Protein AF-0000000071164879 (afdb_homodimer)

Radius of gyration: 28.06 Å; Cα contacts (8 Å, |Δi|>4): 338; chains: 2; bounding box: 46×80×58 Å

Sequence (376 aa):
MTTEGFKSKEIILQAQKKFLGKVTNKNVIKLFIHERNANILDNLYRLAKIYTGNKKESEKLTKNIIKIIVKLSILYRNDQFDSNELELANNFKDKFRELTMVAVSFYEIEFSYDKNYITNYLFKCKEILKELIKRHLTDKTLLRVDKIFDFFSNPVFLDSVFINKNSELTETVHIIINDLKELLDKDLMTTEGFKSKEIILQAQKKFLGKVTNKNVIKLFIHERNANILDNLYRLAKIYTGNKKESEKLTKNIIKIIVKLSILYRNDQFDSNELELANNFKDKFRELTMVAVSFYEIEFSYDKNYITNYLFKCKEILKELIKRHLTDKTLLRVDKIFDFFSNPVFLDSVFINKNSELTETVHIIINDLKELLDKDL

pLDDT: mean 87.48, std 14.65, range [23.56, 98.44]

Solvent-accessible surface area (backbone atoms only — not comparable to full-atom values): 20460 Å² total; per-residue (Å²): 129,85,71,85,65,84,52,42,61,60,52,45,53,54,48,39,40,58,47,47,42,56,54,40,52,62,58,45,44,56,68,73,47,43,70,65,56,29,51,48,46,35,42,47,29,50,43,40,23,67,73,67,70,33,61,69,62,20,50,53,53,45,52,50,50,44,44,51,52,45,51,50,49,52,39,55,75,64,62,64,56,51,74,70,40,48,50,38,50,51,49,38,54,52,47,48,50,51,42,51,52,50,52,44,48,26,63,72,38,85,90,57,64,50,69,68,61,55,39,50,45,52,50,52,42,49,52,42,49,46,65,54,40,57,89,77,48,57,68,69,56,51,50,47,53,50,54,51,51,52,56,70,53,29,64,71,54,46,43,50,66,55,66,43,68,82,47,94,54,30,67,48,51,50,52,47,45,51,51,50,51,51,40,62,71,64,59,119,128,83,71,84,65,82,52,43,61,61,51,45,52,53,47,38,39,58,47,47,41,56,53,39,50,61,58,44,44,55,68,71,50,42,70,64,55,29,51,48,46,36,44,48,30,52,43,40,23,66,73,66,72,34,61,68,62,18,49,50,52,45,51,51,50,44,46,50,52,44,52,51,50,51,38,55,75,64,63,65,56,51,74,70,39,47,51,39,50,50,50,37,52,52,47,48,49,51,43,51,50,49,54,43,48,26,62,70,37,85,93,57,65,50,70,68,62,55,39,50,44,51,51,51,43,50,52,43,49,45,64,54,40,58,88,78,47,59,68,68,58,51,50,49,52,50,53,52,51,50,55,70,52,30,64,71,54,47,43,50,66,55,66,45,68,84,47,94,54,32,66,48,51,51,54,46,44,52,52,50,51,50,39,64,72,65,61,120

InterPro domains:
  IPR008477 Tumor necrosis factor alpha-induced protein 8-like [PF05527] (6-186)
  IPR008477 Tumor necrosis factor alpha-induced protein 8-like [PTHR12757] (2-186)
  IPR038355 Tumor necrosis factor alpha-induced protein 8-like superfamily [G3DSA:1.20.1440.160] (1-187)

Nearest PDB structures (foldseek):
  5jxd-assembly1_A  TM=8.443E-01  e=2.369E-12  Mus musculus
  4q9v-assembly1_A  TM=8.885E-01  e=5.169E-12  Homo sapiens
  8gyn-assembly1_A  TM=9.528E-01  e=1.116E-10  Danio rerio
  3f4m-assembly1_A  TM=9.558E-01  e=7.846E-10  Homo sapiens
  5z39-assembly1_A  TM=8.069E-01  e=9.386E-04  Dictyostelium discoideum

Secondary structure (DSSP, 8-state):
-------HHHHHHHHHHHHHHHHHHHHHHHHH--HHHHHHHHHHHHHHHHHH--HHHHHHHHHHHHHHHHHHHHHHHTT---HHHHHHHHHHHHHHHHHHHHHHHHHHSTT---HHHHHHHHHHHHHHHHHHHTTTS-HHHHHHHHHHHHHHT-HHHHHHHHT-TTSTTHHHHHHHHHHHHHHHHT--/-------HHHHHHHHHHHHHHHHHHHHHHHHH--HHHHHHHHHHHHHHHHHHS-HHHHHHHHHHHHHHHHHHHHHHHTT---HHHHHHHHHHHHHHHHHHHHHHHHHHSTT---HHHHHHHHHHHHHHHHHHHTTTS-HHHHHHHHHHHHHHT-HHHHHHHHT-TTSTTHHHHHHHHHHHHHHHHT--

Structure (mmCIF, N/CA/C/O backbone):
data_AF-0000000071164879-model_v1
#
loop_
_entity.id
_entity.type
_entity.pdbx_description
1 polymer 'Tumor necrosis factor alpha-induced protein 8'
#
loop_
_atom_site.group_PDB
_atom_site.id
_atom_site.type_symbol
_atom_site.label_atom_id
_atom_site.label_alt_id
_atom_site.label_comp_id
_atom_site.label_asym_id
_atom_site.label_entity_id
_atom_site.label_seq_id
_atom_site.pdbx_PDB_ins_code
_atom_site.Cartn_x
_atom_site.Cartn_y
_atom_site.Cartn_z
_atom_site.occupancy
_atom_site.B_iso_or_equiv
_atom_site.auth_seq_id
_atom_site.auth_comp_id
_atom_site.auth_asym_id
_atom_site.auth_atom_id
_atom_site.pdbx_PDB_model_num
ATOM 1 N N . MET A 1 1 ? -17.828 -13.062 -31.844 1 24.41 1 MET A N 1
ATOM 2 C CA . MET A 1 1 ? -18.219 -12.602 -30.516 1 24.41 1 MET A CA 1
ATOM 3 C C . MET A 1 1 ? -17 -12.547 -29.594 1 24.41 1 MET A C 1
ATOM 5 O O . MET A 1 1 ? -16.375 -13.57 -29.312 1 24.41 1 MET A O 1
ATOM 9 N N . THR A 1 2 ? -16.188 -11.609 -29.484 1 32.34 2 THR A N 1
ATOM 10 C CA . THR A 1 2 ? -14.781 -11.539 -29.125 1 32.34 2 THR A CA 1
ATOM 11 C C . THR A 1 2 ? -14.562 -11.984 -27.688 1 32.34 2 THR A C 1
ATOM 13 O O . THR A 1 2 ? -15.102 -11.375 -26.766 1 32.34 2 THR A O 1
ATOM 16 N N . THR A 1 3 ? -14.828 -13.18 -27.188 1 40.31 3 THR A N 1
ATOM 17 C CA . THR A 1 3 ? -14.875 -13.828 -25.891 1 40.31 3 THR A CA 1
ATOM 18 C C . THR A 1 3 ? -13.883 -13.188 -24.922 1 40.31 3 THR A C 1
ATOM 20 O O . THR A 1 3 ? -12.695 -13.07 -25.234 1 40.31 3 THR A O 1
ATOM 23 N N . GLU A 1 4 ? -14.125 -12.125 -24.219 1 51.59 4 GLU A N 1
ATOM 24 C CA . GLU A 1 4 ? -13.43 -11.266 -23.266 1 51.59 4 GLU A CA 1
ATOM 25 C C . GLU A 1 4 ? -12.43 -12.055 -22.438 1 51.59 4 GLU A C 1
ATOM 27 O O . GLU A 1 4 ? -12.82 -12.922 -21.656 1 51.59 4 GLU A O 1
ATOM 32 N N . GLY A 1 5 ? -11.336 -12.57 -23.031 1 69.19 5 GLY A N 1
ATOM 33 C CA . GLY A 1 5 ? -10.328 -13.539 -22.625 1 69.19 5 GLY A CA 1
ATOM 34 C C . GLY A 1 5 ? -9.742 -13.258 -21.266 1 69.19 5 GLY A C 1
ATOM 35 O O . GLY A 1 5 ? -9.859 -12.141 -20.75 1 69.19 5 GLY A O 1
ATOM 36 N N . PHE A 1 6 ? -9.594 -14.305 -20.406 1 84.44 6 PHE A N 1
ATOM 37 C CA . PHE A 1 6 ? -8.914 -14.273 -19.109 1 84.44 6 PHE A CA 1
ATOM 38 C C . PHE A 1 6 ? -7.645 -13.43 -19.188 1 84.44 6 PHE A C 1
ATOM 40 O O . PHE A 1 6 ? -6.738 -13.727 -19.969 1 84.44 6 PHE A O 1
ATOM 47 N N . LYS A 1 7 ? -7.703 -12.258 -18.656 1 87.56 7 LYS A N 1
ATOM 48 C CA . LYS A 1 7 ? -6.562 -11.344 -18.656 1 87.56 7 LYS A CA 1
ATOM 49 C C . LYS A 1 7 ? -5.91 -11.281 -17.281 1 87.56 7 LYS A C 1
ATOM 51 O O . LYS A 1 7 ? -6.363 -10.547 -16.406 1 87.56 7 LYS A O 1
ATOM 56 N N . SER A 1 8 ? -4.84 -11.953 -17.109 1 87.81 8 SER A N 1
ATOM 57 C CA . SER A 1 8 ? -4.164 -12.109 -15.82 1 87.81 8 SER A CA 1
ATOM 58 C C . SER A 1 8 ? -3.703 -10.758 -15.273 1 87.81 8 SER A C 1
ATOM 60 O O . SER A 1 8 ? -3.773 -10.516 -14.07 1 87.81 8 SER A O 1
ATOM 62 N N . LYS A 1 9 ? -3.285 -9.844 -16.203 1 83.5 9 LYS A N 1
ATOM 63 C CA . LYS A 1 9 ? -2.77 -8.547 -15.781 1 83.5 9 LYS A CA 1
ATOM 64 C C . LYS A 1 9 ? -3.828 -7.754 -15.016 1 83.5 9 LYS A C 1
ATOM 66 O O . LYS A 1 9 ? -3.529 -7.137 -13.992 1 83.5 9 LYS A O 1
ATOM 71 N N . GLU A 1 10 ? -4.965 -7.824 -15.57 1 83.19 10 GLU A N 1
ATOM 72 C CA . GLU A 1 10 ? -6.062 -7.102 -14.938 1 83.19 10 GLU A CA 1
ATOM 73 C C . GLU A 1 10 ? -6.406 -7.703 -13.57 1 83.19 10 GLU A C 1
ATOM 75 O O . GLU A 1 10 ? -6.68 -6.973 -12.617 1 83.19 10 GLU A O 1
ATOM 80 N N . ILE A 1 11 ? -6.441 -8.938 -13.492 1 86.44 11 ILE A N 1
ATOM 81 C CA . ILE A 1 11 ? -6.777 -9.641 -12.258 1 86.44 11 ILE A CA 1
ATOM 82 C C . ILE A 1 11 ? -5.695 -9.391 -11.211 1 86.44 11 ILE A C 1
ATOM 84 O O . ILE A 1 11 ? -5.992 -9.227 -10.023 1 86.44 11 ILE A O 1
ATOM 88 N N . ILE A 1 12 ? -4.496 -9.367 -11.648 1 85 12 ILE A N 1
ATOM 89 C CA . ILE A 1 12 ? -3.371 -9.094 -10.758 1 85 12 ILE A CA 1
ATOM 90 C C . ILE A 1 12 ? -3.535 -7.719 -10.125 1 85 12 ILE A C 1
ATOM 92 O O . ILE A 1 12 ? -3.396 -7.562 -8.906 1 85 12 ILE A O 1
ATOM 96 N N . LEU A 1 13 ? -3.904 -6.758 -10.922 1 79.38 13 LEU A N 1
ATOM 97 C CA . LEU A 1 13 ? -4.059 -5.383 -10.461 1 79.38 13 LEU A CA 1
ATOM 98 C C . LEU A 1 13 ? -5.188 -5.273 -9.438 1 79.38 13 LEU A C 1
ATOM 100 O O . LEU A 1 13 ? -5.055 -4.57 -8.43 1 79.38 13 LEU A O 1
ATOM 104 N N . GLN A 1 14 ? -6.238 -5.949 -9.688 1 82.56 14 GLN A N 1
ATOM 105 C CA . GLN A 1 14 ? -7.379 -5.941 -8.781 1 82.56 14 GLN A CA 1
ATOM 106 C C . GLN A 1 14 ? -7.027 -6.605 -7.453 1 82.56 14 GLN A C 1
ATOM 108 O O . GLN A 1 14 ? -7.363 -6.082 -6.387 1 82.56 14 GLN A O 1
ATOM 113 N N . ALA A 1 15 ? -6.402 -7.734 -7.555 1 83.56 15 ALA A N 1
ATOM 114 C CA . ALA A 1 15 ? -5.992 -8.461 -6.355 1 83.56 15 ALA A CA 1
ATOM 115 C C . ALA A 1 15 ? -4.996 -7.637 -5.539 1 83.56 15 ALA A C 1
ATOM 117 O O . ALA A 1 15 ? -5.062 -7.613 -4.305 1 83.56 15 ALA A O 1
ATOM 118 N N . GLN A 1 16 ? -4.133 -7.012 -6.168 1 79.75 16 GLN A N 1
ATOM 119 C CA . GLN A 1 16 ? -3.129 -6.18 -5.512 1 79.75 16 GLN A CA 1
ATOM 120 C C . GLN A 1 16 ? -3.777 -5.023 -4.754 1 79.75 16 GLN A C 1
ATOM 122 O O . GLN A 1 16 ? -3.436 -4.762 -3.598 1 79.75 16 GLN A O 1
ATOM 127 N N . LYS A 1 17 ? -4.605 -4.363 -5.422 1 73.69 17 LYS A N 1
ATOM 128 C CA . LYS A 1 17 ? -5.297 -3.236 -4.801 1 73.69 17 LYS A CA 1
ATOM 129 C C . LYS A 1 17 ? -6.039 -3.672 -3.541 1 73.69 17 LYS A C 1
ATOM 131 O O . LYS A 1 17 ? -5.945 -3.018 -2.502 1 73.69 17 LYS A O 1
ATOM 136 N N . LYS A 1 18 ? -6.719 -4.754 -3.605 1 76.44 18 LYS A N 1
ATOM 137 C CA . LYS A 1 18 ? -7.504 -5.27 -2.486 1 76.44 18 LYS A CA 1
ATOM 138 C C . LYS A 1 18 ? -6.602 -5.68 -1.326 1 76.44 18 LYS A C 1
ATOM 140 O O . LYS A 1 18 ? -6.891 -5.367 -0.169 1 76.44 18 LYS A O 1
ATOM 145 N N . PHE A 1 19 ? -5.531 -6.301 -1.661 1 77.56 19 PHE A N 1
ATOM 146 C CA . PHE A 1 19 ? -4.691 -6.863 -0.611 1 77.56 19 PHE A CA 1
ATOM 147 C C . PHE A 1 19 ? -3.836 -5.781 0.035 1 77.56 19 PHE A C 1
ATOM 149 O O . PHE A 1 19 ? -3.553 -5.836 1.233 1 77.56 19 PHE A O 1
ATOM 156 N N . LEU A 1 20 ? -3.365 -4.895 -0.758 1 70.19 20 LEU A N 1
ATOM 157 C CA . LEU A 1 20 ? -2.584 -3.789 -0.212 1 70.19 20 LEU A CA 1
ATOM 158 C C . LEU A 1 20 ? -3.389 -3.018 0.829 1 70.19 20 LEU A C 1
ATOM 160 O O . LEU A 1 20 ? -2.842 -2.588 1.848 1 70.19 20 LEU A O 1
ATOM 164 N N . GLY A 1 21 ? -4.566 -2.805 0.522 1 65.56 21 GLY A N 1
ATOM 165 C CA . GLY A 1 21 ? -5.43 -2.113 1.467 1 65.56 21 GLY A CA 1
ATOM 166 C C . GLY A 1 21 ? -5.539 -2.822 2.803 1 65.56 21 GLY A C 1
ATOM 167 O O . GLY A 1 21 ? -5.605 -2.176 3.852 1 65.56 21 GLY A O 1
ATOM 168 N N . LYS A 1 22 ? -5.488 -4.082 2.785 1 69.12 22 LYS A N 1
ATOM 169 C CA . LYS A 1 22 ? -5.621 -4.887 3.996 1 69.12 22 LYS A CA 1
ATOM 170 C C . LYS A 1 22 ? -4.32 -4.902 4.793 1 69.12 22 LYS A C 1
ATOM 172 O O . LYS A 1 22 ? -4.336 -4.766 6.02 1 69.12 22 LYS A O 1
ATOM 177 N N . VAL A 1 23 ? -3.24 -5.219 4.102 1 61.88 23 VAL A N 1
ATOM 178 C CA . VAL A 1 23 ? -1.939 -5.332 4.754 1 61.88 23 VAL A CA 1
ATOM 179 C C . VAL A 1 23 ? -1.485 -3.959 5.242 1 61.88 23 VAL A C 1
ATOM 181 O O . VAL A 1 23 ? -0.94 -3.832 6.344 1 61.88 23 VAL A O 1
ATOM 184 N N . THR A 1 24 ? -1.491 -2.947 4.387 1 55.22 24 THR A N 1
ATOM 185 C CA . THR A 1 24 ? -1.12 -1.596 4.789 1 55.22 24 THR A CA 1
ATOM 186 C C . THR A 1 24 ? -1.887 -1.176 6.039 1 55.22 24 THR A C 1
ATOM 188 O O . THR A 1 24 ? -1.343 -0.489 6.906 1 55.22 24 THR A O 1
ATOM 191 N N . ASN A 1 25 ? -3.121 -1.56 6.074 1 55.59 25 ASN A N 1
ATOM 192 C CA . ASN A 1 25 ? -3.877 -1.21 7.273 1 55.59 25 ASN A CA 1
ATOM 193 C C . ASN A 1 25 ? -3.164 -1.671 8.539 1 55.59 25 ASN A C 1
ATOM 195 O O . ASN A 1 25 ? -3.102 -0.934 9.523 1 55.59 25 ASN A O 1
ATOM 199 N N . LYS A 1 26 ? -2.672 -2.699 8.422 1 53.44 26 LYS A N 1
ATOM 200 C CA . LYS A 1 26 ? -2.104 -3.248 9.656 1 53.44 26 LYS A CA 1
ATOM 201 C C . LYS A 1 26 ? -0.778 -2.572 9.992 1 53.44 26 LYS A C 1
ATOM 203 O O . LYS A 1 26 ? -0.578 -2.123 11.125 1 53.44 26 LYS A O 1
ATOM 208 N N . ASN A 1 27 ? 0.138 -2.623 9.047 1 50.75 27 ASN A N 1
ATOM 209 C CA . ASN A 1 27 ? 1.488 -2.154 9.344 1 50.75 27 ASN A CA 1
ATOM 210 C C . ASN A 1 27 ? 1.612 -0.646 9.156 1 50.75 27 ASN A C 1
ATOM 212 O O . ASN A 1 27 ? 2.322 0.022 9.914 1 50.75 27 ASN A O 1
ATOM 216 N N . VAL A 1 28 ? 0.986 -0.245 8.07 1 50.47 28 VAL A N 1
ATOM 217 C CA . VAL A 1 28 ? 1.172 1.164 7.742 1 50.47 28 VAL A CA 1
ATOM 218 C C . VAL A 1 28 ? 0.44 2.035 8.758 1 50.47 28 VAL A C 1
ATOM 220 O O . VAL A 1 28 ? 0.922 3.109 9.125 1 50.47 28 VAL A O 1
ATOM 223 N N . ILE A 1 29 ? -0.794 1.557 9.133 1 49.75 29 ILE A N 1
ATOM 224 C CA . ILE A 1 29 ? -1.447 2.348 10.172 1 49.75 29 ILE A CA 1
ATOM 225 C C . ILE A 1 29 ? -0.452 2.658 11.289 1 49.75 29 ILE A C 1
ATOM 227 O O . ILE A 1 29 ? -0.433 3.77 11.82 1 49.75 29 ILE A O 1
ATOM 231 N N . LYS A 1 30 ? 0.293 1.646 11.508 1 49.47 30 LYS A N 1
ATOM 232 C CA . LYS A 1 30 ? 1.193 1.848 12.641 1 49.47 30 LYS A CA 1
ATOM 233 C C . LYS A 1 30 ? 2.201 2.955 12.352 1 49.47 30 LYS A C 1
ATOM 235 O O . LYS A 1 30 ? 2.598 3.695 13.25 1 49.47 30 LYS A O 1
ATOM 240 N N . LEU A 1 31 ? 2.648 2.883 11.203 1 49.06 31 LEU A N 1
ATOM 241 C CA . LEU A 1 31 ? 3.762 3.777 10.906 1 49.06 31 LEU A CA 1
ATOM 242 C C . LEU A 1 31 ? 3.297 5.23 10.867 1 49.06 31 LEU A C 1
ATOM 244 O O . LEU A 1 31 ? 4.035 6.133 11.273 1 49.06 31 LEU A O 1
ATOM 248 N N . PHE A 1 32 ? 2.199 5.449 10.219 1 50 32 PHE A N 1
ATOM 249 C CA . PHE A 1 32 ? 1.908 6.848 9.945 1 50 32 PHE A CA 1
ATOM 250 C C . PHE A 1 32 ? 1.258 7.516 11.148 1 50 32 PHE A C 1
ATOM 252 O O . PHE A 1 32 ? 1.48 8.703 11.406 1 50 32 PHE A O 1
ATOM 259 N N . ILE A 1 33 ? 0.379 6.797 11.812 1 54.25 33 ILE A N 1
ATOM 260 C CA . ILE A 1 33 ? -0.423 7.57 12.75 1 54.25 33 ILE A CA 1
ATOM 261 C C . ILE A 1 33 ? -0.17 7.078 14.172 1 54.25 33 ILE A C 1
ATOM 263 O O . ILE A 1 33 ? -0.725 6.059 14.594 1 54.25 33 ILE A O 1
ATOM 267 N N . HIS A 1 34 ? 0.932 7.465 14.539 1 57.94 34 HIS A N 1
ATOM 268 C CA . HIS A 1 34 ? 0.932 7.359 16 1 57.94 34 HIS A CA 1
ATOM 269 C C . HIS A 1 34 ? -0.271 8.078 16.594 1 57.94 34 HIS A C 1
ATOM 271 O O . HIS A 1 34 ? -0.736 9.086 16.062 1 57.94 34 HIS A O 1
ATOM 277 N N . GLU A 1 35 ? -0.956 7.406 17.391 1 61.56 35 GLU A N 1
ATOM 278 C CA . GLU A 1 35 ? -2.082 7.961 18.141 1 61.56 35 GLU A CA 1
ATOM 279 C C . GLU A 1 35 ? -1.849 9.43 18.469 1 61.56 35 GLU A C 1
ATOM 281 O O . GLU A 1 35 ? -2.787 10.234 18.469 1 61.56 35 GLU A O 1
ATOM 286 N N . ARG A 1 36 ? -0.681 9.703 18.641 1 67.19 36 ARG A N 1
ATOM 287 C CA . ARG A 1 36 ? -0.332 11.07 19.016 1 67.19 36 ARG A CA 1
ATOM 288 C C . ARG A 1 36 ? -0.603 12.039 17.859 1 67.19 36 ARG A C 1
ATOM 290 O O . ARG A 1 36 ? -1.144 13.125 18.078 1 67.19 36 ARG A O 1
ATOM 297 N N . ASN A 1 37 ? -0.323 11.57 16.703 1 77.62 37 ASN A N 1
ATOM 298 C CA . ASN A 1 37 ? -0.532 12.453 15.555 1 77.62 37 ASN A CA 1
ATOM 299 C C . ASN A 1 37 ? -2.018 12.648 15.266 1 77.62 37 ASN A C 1
ATOM 301 O O . ASN A 1 37 ? -2.438 13.734 14.875 1 77.62 37 ASN A O 1
ATOM 305 N N . ALA A 1 38 ? -2.717 11.68 15.648 1 82.81 38 ALA A N 1
ATOM 306 C CA . ALA A 1 38 ? -4.16 11.789 15.453 1 82.81 38 ALA A CA 1
ATOM 307 C C . ALA A 1 38 ? -4.773 12.797 16.422 1 82.81 38 ALA A C 1
ATOM 309 O O . ALA A 1 38 ? -5.672 13.555 16.047 1 82.81 38 ALA A O 1
ATOM 310 N N . ASN A 1 39 ? -4.293 12.812 17.625 1 85.38 39 ASN A N 1
ATOM 311 C CA . ASN A 1 39 ? -4.793 13.742 18.625 1 85.38 39 ASN A CA 1
ATOM 312 C C . ASN A 1 39 ? -4.52 15.195 18.234 1 85.38 39 ASN A C 1
ATOM 314 O O . ASN A 1 39 ? -5.359 16.062 18.438 1 85.38 39 ASN A O 1
ATOM 318 N N . ILE A 1 40 ? -3.357 15.344 17.734 1 90.44 40 ILE A N 1
ATOM 319 C CA . ILE A 1 40 ? -2.99 16.688 17.297 1 90.44 40 ILE A CA 1
ATOM 320 C C . ILE A 1 40 ? -3.934 17.156 16.188 1 90.44 40 ILE A C 1
ATOM 322 O O . ILE A 1 40 ? -4.422 18.281 16.219 1 90.44 40 ILE A O 1
ATOM 326 N N . LEU A 1 41 ? -4.215 16.266 15.336 1 92.88 41 LEU A N 1
ATOM 327 C CA . LEU A 1 41 ? -5.082 16.609 14.211 1 92.88 41 LEU A CA 1
ATOM 328 C C . LEU A 1 41 ? -6.516 16.828 14.672 1 92.88 41 LEU A C 1
ATOM 330 O O . LEU A 1 41 ? -7.203 17.719 14.164 1 92.88 41 LEU A O 1
ATOM 334 N N . ASP A 1 42 ? -6.977 16.094 15.594 1 93.31 42 ASP A N 1
ATOM 335 C CA . ASP A 1 42 ? -8.305 16.297 16.172 1 93.31 42 ASP A CA 1
ATOM 336 C C . ASP A 1 42 ? -8.406 17.672 16.812 1 93.31 42 ASP A C 1
ATOM 338 O O . ASP A 1 42 ? -9.422 18.359 16.672 1 93.31 42 ASP A O 1
ATOM 342 N N . ASN A 1 43 ? -7.391 18 17.5 1 93.88 43 ASN A N 1
ATOM 343 C CA . ASN A 1 43 ? -7.406 19.297 18.172 1 93.88 43 ASN A CA 1
ATOM 344 C C . ASN A 1 43 ? -7.215 20.438 17.188 1 93.88 43 ASN A C 1
ATOM 346 O O . ASN A 1 43 ? -7.727 21.547 17.406 1 93.88 43 ASN A O 1
ATOM 350 N N . LEU A 1 44 ? -6.516 20.188 16.156 1 95.62 44 LEU A N 1
ATOM 351 C CA . LEU A 1 44 ? -6.422 21.188 15.109 1 95.62 44 LEU A CA 1
ATOM 352 C C . LEU A 1 44 ? -7.789 21.453 14.484 1 95.62 44 LEU A C 1
ATOM 354 O O . LEU A 1 44 ? -8.125 22.594 14.172 1 95.62 44 LEU A O 1
ATOM 358 N N . TYR A 1 45 ? -8.523 20.406 14.266 1 97 45 TYR A N 1
ATOM 359 C CA . TYR A 1 45 ? -9.898 20.547 13.797 1 97 45 TYR A CA 1
ATOM 360 C C . TYR A 1 45 ? -10.727 21.375 14.766 1 97 45 TYR A C 1
ATOM 362 O O . TYR A 1 45 ? -11.438 22.297 14.352 1 97 45 TYR A O 1
ATOM 370 N N . ARG A 1 46 ? -10.648 21.031 15.992 1 96.69 46 ARG A N 1
ATOM 371 C CA . ARG A 1 46 ? -11.398 21.766 17.016 1 96.69 46 ARG A CA 1
ATOM 372 C C . ARG A 1 46 ? -11.023 23.25 17.016 1 96.69 46 ARG A C 1
ATOM 374 O O . ARG A 1 46 ? -11.891 24.109 17.078 1 96.69 46 ARG A O 1
ATOM 381 N N . LEU A 1 47 ? -9.75 23.484 16.953 1 97.12 47 LEU A N 1
ATOM 382 C CA . LEU A 1 47 ? -9.258 24.859 16.938 1 97.12 47 LEU A CA 1
ATOM 383 C C . LEU A 1 47 ? -9.82 25.625 15.742 1 97.12 47 LEU A C 1
ATOM 385 O O . LEU A 1 47 ? -10.312 26.75 15.898 1 97.12 47 LEU A O 1
ATOM 389 N N . ALA A 1 48 ? -9.688 25.016 14.555 1 97.5 48 ALA A N 1
ATOM 390 C CA . ALA A 1 48 ? -10.195 25.656 13.344 1 97.5 48 ALA A CA 1
ATOM 391 C C . ALA A 1 48 ? -11.695 25.891 13.438 1 97.5 48 ALA A C 1
ATOM 393 O O . ALA A 1 48 ? -12.195 26.938 13.023 1 97.5 48 ALA A O 1
ATOM 394 N N . LYS A 1 49 ? -12.414 24.906 14 1 97.06 49 LYS A N 1
ATOM 395 C CA . LYS A 1 49 ? -13.859 25 14.133 1 97.06 49 LYS A CA 1
ATOM 396 C C . LYS A 1 49 ? -14.258 26.172 15.039 1 97.06 49 LYS A C 1
ATOM 398 O O . LYS A 1 49 ? -15.164 26.938 14.719 1 97.06 49 LYS A O 1
ATOM 403 N N . ILE A 1 50 ? -13.625 26.266 16.156 1 96.56 50 ILE A N 1
ATOM 404 C CA . ILE A 1 50 ? -13.922 27.344 17.094 1 96.56 50 ILE A CA 1
ATOM 405 C C . ILE A 1 50 ? -13.594 28.688 16.453 1 96.56 50 ILE A C 1
ATOM 407 O O . ILE A 1 50 ? -14.398 29.625 16.516 1 96.56 50 ILE A O 1
ATOM 411 N N . TYR A 1 51 ? -12.461 28.766 15.797 1 96.44 51 TYR A N 1
ATOM 412 C CA . TYR A 1 51 ? -11.992 30.031 15.219 1 96.44 51 TYR A CA 1
ATOM 413 C C . TYR A 1 51 ? -12.906 30.484 14.086 1 96.44 51 TYR A C 1
ATOM 415 O O . TYR A 1 51 ? -13.289 31.656 14.023 1 96.44 51 TYR A O 1
ATOM 423 N N . THR A 1 52 ? -13.203 29.562 13.188 1 96.56 52 THR A N 1
ATOM 424 C CA . THR A 1 52 ? -13.945 29.938 11.992 1 96.56 52 THR A CA 1
ATOM 425 C C . THR A 1 52 ? -15.445 29.969 12.281 1 96.56 52 THR A C 1
ATOM 427 O O . THR A 1 52 ? -16.203 30.609 11.555 1 96.56 52 THR A O 1
ATOM 430 N N . GLY A 1 53 ? -15.859 29.266 13.25 1 95.81 53 GLY A N 1
ATOM 431 C CA . GLY A 1 53 ? -17.281 29.062 13.484 1 95.81 53 GLY A CA 1
ATOM 432 C C . GLY A 1 53 ? -17.953 28.266 12.391 1 95.81 53 GLY A C 1
ATOM 433 O O . GLY A 1 53 ? -19.172 28.312 12.242 1 95.81 53 GLY A O 1
ATOM 434 N N . ASN A 1 54 ? -17.156 27.609 11.562 1 96.44 54 ASN A N 1
ATOM 435 C CA . ASN A 1 54 ? -17.656 26.859 10.406 1 96.44 54 ASN A CA 1
ATOM 436 C C . ASN A 1 54 ? -17.156 25.422 10.406 1 96.44 54 ASN A C 1
ATOM 438 O O . ASN A 1 54 ? -16.016 25.156 10.047 1 96.44 54 ASN A O 1
ATOM 442 N N . LYS A 1 55 ? -18.031 24.594 10.789 1 95.62 55 LYS A N 1
ATOM 443 C CA . LYS A 1 55 ? -17.719 23.172 10.914 1 95.62 55 LYS A CA 1
ATOM 444 C C . LYS A 1 55 ? -17.234 22.594 9.578 1 95.62 55 LYS A C 1
ATOM 446 O O . LYS A 1 55 ? -16.203 21.922 9.523 1 95.62 55 LYS A O 1
ATOM 451 N N . LYS A 1 56 ? -17.953 22.859 8.477 1 96.19 56 LYS A N 1
ATOM 452 C CA . LYS A 1 56 ? -17.656 22.297 7.16 1 96.19 56 LYS A CA 1
ATOM 453 C C . LYS A 1 56 ? -16.281 22.734 6.676 1 96.19 56 LYS A C 1
ATOM 455 O O . LYS A 1 56 ? -15.5 21.922 6.184 1 96.19 56 LYS A O 1
ATOM 460 N N . GLU A 1 57 ? -16 23.969 6.809 1 96 57 GLU A N 1
ATOM 461 C CA . GLU A 1 57 ? -14.711 24.5 6.387 1 96 57 GLU A CA 1
ATOM 462 C C . GLU A 1 57 ? -13.57 23.922 7.211 1 96 57 GLU A C 1
ATOM 464 O O . GLU A 1 57 ? -12.492 23.641 6.68 1 96 57 GLU A O 1
ATOM 469 N N . SER A 1 58 ? -13.812 23.781 8.469 1 97.31 58 SER A N 1
ATOM 470 C CA . SER A 1 58 ? -12.789 23.25 9.367 1 97.31 58 SER A CA 1
ATOM 471 C C . SER A 1 58 ? -12.523 21.781 9.086 1 97.31 58 SER A C 1
ATOM 473 O O . SER A 1 58 ? -11.375 21.328 9.164 1 97.31 58 SER A O 1
ATOM 475 N N . GLU A 1 59 ? -13.57 21.047 8.805 1 96.25 59 GLU A N 1
ATOM 476 C CA . GLU A 1 59 ? -13.414 19.656 8.422 1 96.25 59 GLU A CA 1
ATOM 477 C C . GLU A 1 59 ? -12.594 19.516 7.141 1 96.25 59 GLU A C 1
ATOM 479 O O . GLU A 1 59 ? -11.703 18.672 7.051 1 96.25 59 GLU A O 1
ATOM 484 N N . LYS A 1 60 ? -12.914 20.297 6.18 1 96.81 60 LYS A N 1
ATOM 485 C CA . LYS A 1 60 ? -12.195 20.266 4.906 1 96.81 60 LYS A CA 1
ATOM 486 C C . LYS A 1 60 ? -10.719 20.594 5.109 1 96.81 60 LYS A C 1
ATOM 488 O O . LYS A 1 60 ? -9.852 19.922 4.535 1 96.81 60 LYS A O 1
ATOM 493 N N . LEU A 1 61 ? -10.422 21.578 5.859 1 97.5 61 LEU A N 1
ATOM 494 C CA . LEU A 1 61 ? -9.047 21.969 6.156 1 97.5 61 LEU A CA 1
ATOM 495 C C . LEU A 1 61 ? -8.273 20.797 6.754 1 97.5 61 LEU A C 1
ATOM 497 O O . LEU A 1 61 ? -7.172 20.484 6.289 1 97.5 61 LEU A O 1
ATOM 501 N N . THR A 1 62 ? -8.812 20.203 7.773 1 96.5 62 THR A N 1
ATOM 502 C CA . THR A 1 62 ? -8.117 19.141 8.5 1 96.5 62 THR A CA 1
ATOM 503 C C . THR A 1 62 ? -7.98 17.891 7.625 1 96.5 62 THR A C 1
ATOM 505 O O . THR A 1 62 ? -6.949 17.219 7.66 1 96.5 62 THR A O 1
ATOM 508 N N . LYS A 1 63 ? -9.062 17.625 6.871 1 94.81 63 LYS A N 1
ATOM 509 C CA . LYS A 1 63 ? -8.984 16.5 5.934 1 94.81 63 LYS A CA 1
ATOM 510 C C . LYS A 1 63 ? -7.867 16.719 4.914 1 94.81 63 LYS A C 1
ATOM 512 O O . LYS A 1 63 ? -7.148 15.773 4.57 1 94.81 63 LYS A O 1
ATOM 517 N N . ASN A 1 64 ? -7.77 17.922 4.418 1 95.81 64 ASN A N 1
ATOM 518 C CA . ASN A 1 64 ? -6.707 18.234 3.471 1 95.81 64 ASN A CA 1
ATOM 519 C C . ASN A 1 64 ? -5.328 18.031 4.086 1 95.81 64 ASN A C 1
ATOM 521 O O . ASN A 1 64 ? -4.41 17.547 3.418 1 95.81 64 ASN A O 1
ATOM 525 N N . ILE A 1 65 ? -5.184 18.359 5.316 1 95.56 65 ILE A N 1
ATOM 526 C CA . ILE A 1 65 ? -3.922 18.156 6.023 1 95.56 65 ILE A CA 1
ATOM 527 C C . ILE A 1 65 ? -3.605 16.672 6.105 1 95.56 65 ILE A C 1
ATOM 529 O O . ILE A 1 65 ? -2.488 16.25 5.793 1 95.56 65 ILE A O 1
ATOM 533 N N . ILE A 1 66 ? -4.539 15.938 6.469 1 91.75 66 ILE A N 1
ATOM 534 C CA . ILE A 1 66 ? -4.371 14.492 6.613 1 91.75 66 ILE A CA 1
ATOM 535 C C . ILE A 1 66 ? -3.973 13.883 5.273 1 91.75 66 ILE A C 1
ATOM 537 O O . ILE A 1 66 ? -3.062 13.047 5.207 1 91.75 66 ILE A O 1
ATOM 541 N N . LYS A 1 67 ? -4.625 14.266 4.258 1 91.19 67 LYS A N 1
ATOM 542 C CA . LYS A 1 67 ? -4.328 13.742 2.926 1 91.19 67 LYS A CA 1
ATOM 543 C C . LYS A 1 67 ? -2.873 14 2.545 1 91.19 67 LYS A C 1
ATOM 545 O O . LYS A 1 67 ? -2.197 13.125 2.01 1 91.19 67 LYS A O 1
ATOM 550 N N . ILE A 1 68 ? -2.436 15.172 2.783 1 92.44 68 ILE A N 1
ATOM 551 C CA . ILE A 1 68 ? -1.058 15.523 2.457 1 92.44 68 ILE A CA 1
ATOM 552 C C . ILE A 1 68 ? -0.099 14.648 3.258 1 92.44 68 ILE A C 1
ATOM 554 O O . ILE A 1 68 ? 0.874 14.117 2.713 1 92.44 68 ILE A O 1
ATOM 558 N N . ILE A 1 69 ? -0.401 14.5 4.551 1 90.62 69 ILE A N 1
ATOM 559 C CA . ILE A 1 69 ? 0.456 13.719 5.43 1 90.62 69 ILE A CA 1
ATOM 560 C C . ILE A 1 69 ? 0.513 12.273 4.941 1 90.62 69 ILE A C 1
ATOM 562 O O . ILE A 1 69 ? 1.591 11.68 4.855 1 90.62 69 ILE A O 1
ATOM 566 N N . VAL A 1 70 ? -0.603 11.773 4.66 1 86.69 70 VAL A N 1
ATOM 567 C CA . VAL A 1 70 ? -0.695 10.383 4.219 1 86.69 70 VAL A CA 1
ATOM 568 C C . VAL A 1 70 ? 0.054 10.211 2.9 1 86.69 70 VAL A C 1
ATOM 570 O O . VAL A 1 70 ? 0.811 9.25 2.732 1 86.69 70 VAL A O 1
ATOM 573 N N . LYS A 1 71 ? -0.134 11.062 1.958 1 86.62 71 LYS A N 1
ATOM 574 C CA . LYS A 1 71 ? 0.525 10.992 0.657 1 86.62 71 LYS A CA 1
ATOM 575 C C . LYS A 1 71 ? 2.041 11.062 0.804 1 86.62 71 LYS A C 1
ATOM 577 O O . LYS A 1 71 ? 2.77 10.289 0.179 1 86.62 71 LYS A O 1
ATOM 582 N N . LEU A 1 72 ? 2.449 11.977 1.597 1 88.56 72 LEU A N 1
ATOM 583 C CA . LEU A 1 72 ? 3.879 12.125 1.838 1 88.56 72 LEU A CA 1
ATOM 584 C C . LEU A 1 72 ? 4.469 10.844 2.422 1 88.56 72 LEU A C 1
ATOM 586 O O . LEU A 1 72 ? 5.555 10.414 2.02 1 88.56 72 LEU A O 1
ATOM 590 N N . SER A 1 73 ? 3.83 10.328 3.371 1 84.88 73 SER A N 1
ATOM 591 C CA . SER A 1 73 ? 4.301 9.125 4.043 1 84.88 73 SER A CA 1
ATOM 592 C C . SER A 1 73 ? 4.41 7.953 3.072 1 84.88 73 SER A C 1
ATOM 594 O O . SER A 1 73 ? 5.383 7.195 3.105 1 84.88 73 SER A O 1
ATOM 596 N N . ILE A 1 74 ? 3.398 7.809 2.338 1 80 74 ILE A N 1
ATOM 597 C CA . ILE A 1 74 ? 3.375 6.707 1.382 1 80 74 ILE A CA 1
ATOM 598 C C . ILE A 1 74 ? 4.496 6.883 0.362 1 80 74 ILE A C 1
ATOM 600 O O . ILE A 1 74 ? 5.188 5.922 0.018 1 80 74 ILE A O 1
ATOM 604 N N . LEU A 1 75 ? 4.684 8.086 -0.15 1 82.75 75 LEU A N 1
ATOM 605 C CA . LEU A 1 75 ? 5.762 8.352 -1.095 1 82.75 75 LEU A CA 1
ATOM 606 C C . LEU A 1 75 ? 7.117 8.023 -0.48 1 82.75 75 LEU A C 1
ATOM 608 O O . LEU A 1 75 ? 7.977 7.43 -1.138 1 82.75 75 LEU A O 1
ATOM 612 N N . TYR A 1 76 ? 7.25 8.383 0.703 1 82.5 76 TYR A N 1
ATOM 613 C CA . TYR A 1 76 ? 8.508 8.164 1.414 1 82.5 76 TYR A CA 1
ATOM 614 C C . TYR A 1 76 ? 8.758 6.672 1.617 1 82.5 76 TYR A C 1
ATOM 616 O O . TYR A 1 76 ? 9.859 6.184 1.353 1 82.5 76 TYR A O 1
ATOM 624 N N . ARG A 1 77 ? 7.836 6.004 1.988 1 74 77 ARG A N 1
ATOM 625 C CA . ARG A 1 77 ? 7.969 4.586 2.309 1 74 77 ARG A CA 1
ATOM 626 C C . ARG A 1 77 ? 8.195 3.76 1.049 1 74 77 ARG A C 1
ATOM 628 O O . ARG A 1 77 ? 8.828 2.701 1.099 1 74 77 ARG A O 1
ATOM 635 N N . ASN A 1 78 ? 7.652 4.277 0.001 1 72.5 78 ASN A N 1
ATOM 636 C CA . ASN A 1 78 ? 7.773 3.547 -1.256 1 72.5 78 ASN A CA 1
ATOM 637 C C . ASN A 1 78 ? 8.984 4.008 -2.057 1 72.5 78 ASN A C 1
ATOM 639 O O . ASN A 1 78 ? 9.07 3.758 -3.26 1 72.5 78 ASN A O 1
ATOM 643 N N . ASP A 1 79 ? 9.844 4.805 -1.434 1 77.56 79 ASP A N 1
ATOM 644 C CA . ASP A 1 79 ? 11.117 5.23 -2.004 1 77.56 79 ASP A CA 1
ATOM 645 C C . ASP A 1 79 ? 10.906 5.984 -3.314 1 77.56 79 ASP A C 1
ATOM 647 O O . ASP A 1 79 ? 11.625 5.754 -4.293 1 77.56 79 ASP A O 1
ATOM 651 N N . GLN A 1 80 ? 9.906 6.672 -3.271 1 79.38 80 GLN A N 1
ATOM 652 C CA . GLN A 1 80 ? 9.586 7.41 -4.488 1 79.38 80 GLN A CA 1
ATOM 653 C C . GLN A 1 80 ? 10.422 8.68 -4.602 1 79.38 80 GLN A C 1
ATOM 655 O O . GLN A 1 80 ? 10.5 9.281 -5.672 1 79.38 80 GLN A O 1
ATOM 660 N N . PHE A 1 81 ? 11.008 9.102 -3.539 1 87.5 81 PHE A N 1
ATOM 661 C CA . PHE A 1 81 ? 11.805 10.32 -3.533 1 87.5 81 PHE A CA 1
ATOM 662 C C . PHE A 1 81 ? 13.227 10.031 -4.008 1 87.5 81 PHE A C 1
ATOM 664 O O . PHE A 1 81 ? 13.852 9.062 -3.576 1 87.5 81 PHE A O 1
ATOM 671 N N . ASP A 1 82 ? 13.641 10.844 -4.895 1 92.38 82 ASP A N 1
ATOM 672 C CA . ASP A 1 82 ? 15.047 10.734 -5.281 1 92.38 82 ASP A CA 1
ATOM 673 C C . ASP A 1 82 ? 15.953 11.398 -4.246 1 92.38 82 ASP A C 1
ATOM 675 O O . ASP A 1 82 ? 15.477 11.883 -3.215 1 92.38 82 ASP A O 1
ATOM 679 N N . SER A 1 83 ? 17.281 11.414 -4.516 1 93.56 83 SER A N 1
ATOM 680 C CA . SER A 1 83 ? 18.234 11.898 -3.535 1 93.56 83 SER A CA 1
ATOM 681 C C . SER A 1 83 ? 18.016 13.375 -3.221 1 93.56 83 SER A C 1
ATOM 683 O O . SER A 1 83 ? 18.078 13.781 -2.059 1 93.56 83 SER A O 1
ATOM 685 N N . ASN A 1 84 ? 17.75 14.195 -4.23 1 95.56 84 ASN A N 1
ATOM 686 C CA . ASN A 1 84 ? 17.469 15.609 -4.016 1 95.56 84 ASN A CA 1
ATOM 687 C C . ASN A 1 84 ? 16.203 15.812 -3.207 1 95.56 84 ASN A C 1
ATOM 689 O O . ASN A 1 84 ? 16.156 16.656 -2.314 1 95.56 84 ASN A O 1
ATOM 693 N N . GLU A 1 85 ? 15.219 15 -3.51 1 95.44 85 GLU A N 1
ATOM 694 C CA . GLU A 1 85 ? 13.945 15.102 -2.809 1 95.44 85 GLU A CA 1
ATOM 695 C C . GLU A 1 85 ? 14.07 14.633 -1.363 1 95.44 85 GLU A C 1
ATOM 697 O O . GLU A 1 85 ? 13.414 15.172 -0.47 1 95.44 85 GLU A O 1
ATOM 702 N N . LEU A 1 86 ? 14.875 13.695 -1.153 1 94.94 86 LEU A N 1
ATOM 703 C CA . LEU A 1 86 ? 15.133 13.242 0.211 1 94.94 86 LEU A CA 1
ATOM 704 C C . LEU A 1 86 ? 15.797 14.344 1.028 1 94.94 86 LEU A C 1
ATOM 706 O O . LEU A 1 86 ? 15.516 14.5 2.219 1 94.94 86 LEU A O 1
ATOM 710 N N . GLU A 1 87 ? 16.688 15.008 0.378 1 96.62 87 GLU A N 1
ATOM 711 C CA . GLU A 1 87 ? 17.297 16.156 1.039 1 96.62 87 GLU A CA 1
ATOM 712 C C . GLU A 1 87 ? 16.25 17.234 1.355 1 96.62 87 GLU A C 1
ATOM 714 O O . GLU A 1 87 ? 16.281 17.828 2.432 1 96.62 87 GLU A O 1
ATOM 719 N N . LEU A 1 88 ? 15.367 17.484 0.419 1 96.5 88 LEU A N 1
ATOM 720 C CA . LEU A 1 88 ? 14.273 18.438 0.641 1 96.5 88 LEU A CA 1
ATOM 721 C C . LEU A 1 88 ? 13.398 17.984 1.808 1 96.5 88 LEU A C 1
ATOM 723 O O . LEU A 1 88 ? 12.945 18.812 2.604 1 96.5 88 LEU A O 1
ATOM 727 N N . ALA A 1 89 ? 13.141 16.703 1.879 1 95.19 89 ALA A N 1
ATOM 728 C CA . ALA A 1 89 ? 12.344 16.141 2.971 1 95.19 89 ALA A CA 1
ATOM 729 C C . ALA A 1 89 ? 13.008 16.406 4.32 1 95.19 89 ALA A C 1
ATOM 731 O O . ALA A 1 89 ? 12.344 16.766 5.289 1 95.19 89 ALA A O 1
ATOM 732 N N . ASN A 1 90 ? 14.266 16.234 4.383 1 93.94 90 ASN A N 1
ATOM 733 C CA . ASN A 1 90 ? 15.008 16.484 5.613 1 93.94 90 ASN A CA 1
ATOM 734 C C . ASN A 1 90 ? 14.992 17.969 5.977 1 93.94 90 ASN A C 1
ATOM 736 O O . ASN A 1 90 ? 14.875 18.328 7.152 1 93.94 90 ASN A O 1
ATOM 740 N N . ASN A 1 91 ? 15.18 18.719 4.973 1 96.5 91 ASN A N 1
ATOM 741 C CA . ASN A 1 91 ? 15.094 20.156 5.199 1 96.5 91 ASN A CA 1
ATOM 742 C C . ASN A 1 91 ? 13.727 20.562 5.742 1 96.5 91 ASN A C 1
ATOM 744 O O . ASN A 1 91 ? 13.625 21.422 6.625 1 96.5 91 ASN A O 1
ATOM 748 N N . PHE A 1 92 ? 12.75 20 5.203 1 96.75 92 PHE A N 1
ATOM 749 C CA . PHE A 1 92 ? 11.398 20.266 5.672 1 96.75 92 PHE A CA 1
ATOM 750 C C . PHE A 1 92 ? 11.25 19.875 7.137 1 96.75 92 PHE A C 1
ATOM 752 O O . PHE A 1 92 ? 10.672 20.625 7.93 1 96.75 92 PHE A O 1
ATOM 759 N N . LYS A 1 93 ? 11.703 18.719 7.441 1 92.94 93 LYS A N 1
ATOM 760 C CA . LYS A 1 93 ? 11.633 18.25 8.82 1 92.94 93 LYS A CA 1
ATOM 761 C C . LYS A 1 93 ? 12.305 19.234 9.773 1 92.94 93 LYS A C 1
ATOM 763 O O . LYS A 1 93 ? 11.773 19.547 10.836 1 92.94 93 LYS A O 1
ATOM 768 N N . ASP A 1 94 ? 13.445 19.703 9.359 1 94.38 94 ASP A N 1
ATOM 769 C CA . ASP A 1 94 ? 14.188 20.641 10.18 1 94.38 94 ASP A CA 1
ATOM 770 C C . ASP A 1 94 ? 13.43 21.969 10.328 1 94.38 94 ASP A C 1
ATOM 772 O O . ASP A 1 94 ? 13.328 22.5 11.43 1 94.38 94 ASP A O 1
ATOM 776 N N . LYS A 1 95 ? 12.961 22.453 9.25 1 95.88 95 LYS A N 1
ATOM 777 C CA . LYS A 1 95 ? 12.242 23.719 9.281 1 95.88 95 LYS A CA 1
ATOM 778 C C . LYS A 1 95 ? 10.945 23.594 10.07 1 95.88 95 LYS A C 1
ATOM 780 O O . LYS A 1 95 ? 10.539 24.547 10.758 1 95.88 95 LYS A O 1
ATOM 785 N N . PHE A 1 96 ? 10.312 22.484 9.977 1 95.12 96 PHE A N 1
ATOM 786 C CA . PHE A 1 96 ? 9.086 22.25 10.742 1 95.12 96 PHE A CA 1
ATOM 787 C C . PHE A 1 96 ? 9.391 22.172 12.234 1 95.12 96 PHE A C 1
ATOM 789 O O . PHE A 1 96 ? 8.602 22.656 13.055 1 95.12 96 PHE A O 1
ATOM 796 N N . ARG A 1 97 ? 10.477 21.562 12.555 1 93.69 97 ARG A N 1
ATOM 797 C CA . ARG A 1 97 ? 10.922 21.531 13.945 1 93.69 97 ARG A CA 1
ATOM 798 C C . ARG A 1 97 ? 11.156 22.938 14.477 1 93.69 97 ARG A C 1
ATOM 800 O O . ARG A 1 97 ? 10.734 23.266 15.586 1 93.69 97 ARG A O 1
ATOM 807 N N . GLU A 1 98 ? 11.797 23.688 13.703 1 96.12 98 GLU A N 1
ATOM 808 C CA . GLU A 1 98 ? 12.047 25.062 14.086 1 96.12 98 GLU A CA 1
ATOM 809 C C . GLU A 1 98 ? 10.742 25.828 14.266 1 96.12 98 GLU A C 1
ATOM 811 O O . GLU A 1 98 ? 10.586 26.594 15.227 1 96.12 98 GLU A O 1
ATOM 816 N N . LEU A 1 99 ? 9.828 25.688 13.336 1 97.06 99 LEU A N 1
ATOM 817 C CA . LEU A 1 99 ? 8.523 26.328 13.43 1 97.06 99 LEU A CA 1
ATOM 818 C C . LEU A 1 99 ? 7.816 25.922 14.719 1 97.06 99 LEU A C 1
ATOM 820 O O . LEU A 1 99 ? 7.215 26.766 15.391 1 97.06 99 LEU A O 1
ATOM 824 N N . THR A 1 100 ? 7.871 24.688 15.023 1 95.81 100 THR A N 1
ATOM 825 C CA . THR A 1 100 ? 7.258 24.172 16.25 1 95.81 100 THR A CA 1
ATOM 826 C C . THR A 1 100 ? 7.887 24.828 17.484 1 95.81 100 THR A C 1
ATOM 828 O O . THR A 1 100 ? 7.18 25.234 18.406 1 95.81 100 THR A O 1
ATOM 831 N N . MET A 1 101 ? 9.188 24.938 17.484 1 96 101 MET A N 1
ATOM 832 C CA . MET A 1 101 ? 9.898 25.578 18.594 1 96 101 MET A CA 1
ATOM 833 C C . MET A 1 101 ? 9.461 27.031 18.734 1 96 101 MET A C 1
ATOM 835 O O . MET A 1 101 ? 9.258 27.5 19.859 1 96 101 MET A O 1
ATOM 839 N N . VAL A 1 102 ? 9.344 27.688 17.672 1 96.88 102 VAL A N 1
ATOM 840 C CA . VAL A 1 102 ? 8.938 29.094 17.656 1 96.88 102 VAL A CA 1
ATOM 841 C C . VAL A 1 102 ? 7.516 29.234 18.203 1 96.88 102 VAL A C 1
ATOM 843 O O . VAL A 1 102 ? 7.246 30.094 19.031 1 96.88 102 VAL A O 1
ATOM 846 N N . ALA A 1 103 ? 6.609 28.406 17.734 1 97 103 ALA A N 1
ATOM 847 C CA . ALA A 1 103 ? 5.223 28.453 18.188 1 97 103 ALA A CA 1
ATOM 848 C C . ALA A 1 103 ? 5.125 28.203 19.688 1 97 103 ALA A C 1
ATOM 850 O O . ALA A 1 103 ? 4.406 28.906 20.406 1 97 103 ALA A O 1
ATOM 851 N N . VAL A 1 104 ? 5.836 27.234 20.141 1 95.56 104 VAL A N 1
ATOM 852 C CA . VAL A 1 104 ? 5.832 26.891 21.562 1 95.56 104 VAL A CA 1
ATOM 853 C C . VAL A 1 104 ? 6.379 28.078 22.375 1 95.56 104 VAL A C 1
ATOM 855 O O . VAL A 1 104 ? 5.801 28.453 23.391 1 95.56 104 VAL A O 1
ATOM 858 N N . SER A 1 105 ? 7.512 28.625 21.938 1 96.06 105 SER A N 1
ATOM 859 C CA . SER A 1 105 ? 8.141 29.75 22.625 1 96.06 105 SER A CA 1
ATOM 860 C C . SER A 1 105 ? 7.195 30.953 22.688 1 96.06 105 SER A C 1
ATOM 862 O O . SER A 1 105 ? 7.031 31.562 23.734 1 96.06 105 SER A O 1
ATOM 864 N N . PHE A 1 106 ? 6.555 31.25 21.578 1 96.75 106 PHE A N 1
ATOM 865 C CA . PHE A 1 106 ? 5.66 32.406 21.5 1 96.75 106 PHE A CA 1
ATOM 866 C C . PHE A 1 106 ? 4.457 32.219 22.406 1 96.75 106 PHE A C 1
ATOM 868 O O . PHE A 1 106 ? 3.916 33.188 22.938 1 96.75 106 PHE A O 1
ATOM 875 N N . TYR A 1 107 ? 4.047 31 22.578 1 94.75 107 TYR A N 1
ATOM 876 C CA . TYR A 1 107 ? 2.877 30.734 23.406 1 94.75 107 TYR A CA 1
ATOM 877 C C . TYR A 1 107 ? 3.246 30.75 24.891 1 94.75 107 TYR A C 1
ATOM 879 O O . TYR A 1 107 ? 2.48 31.234 25.719 1 94.75 107 TYR A O 1
ATOM 887 N N . GLU A 1 108 ? 4.375 30.266 25.281 1 93.69 108 GLU A N 1
ATOM 888 C CA . GLU A 1 108 ? 4.762 30.062 26.672 1 93.69 108 GLU A CA 1
ATOM 889 C C . GLU A 1 108 ? 5.363 31.328 27.281 1 93.69 108 GLU A C 1
ATOM 891 O O . GLU A 1 108 ? 5.242 31.562 28.484 1 93.69 108 GLU A O 1
ATOM 896 N N . ILE A 1 109 ? 6.082 32.062 26.469 1 93.25 109 ILE A N 1
ATOM 897 C CA . ILE A 1 109 ? 6.762 33.25 26.969 1 93.25 109 ILE A CA 1
ATOM 898 C C . ILE A 1 109 ? 5.914 34.469 26.672 1 93.25 109 ILE A C 1
ATOM 900 O O . ILE A 1 109 ? 5.613 34.781 25.516 1 93.25 109 ILE A O 1
ATOM 904 N N . GLU A 1 110 ? 5.527 35.219 27.672 1 89.94 110 GLU A N 1
ATOM 905 C CA . GLU A 1 110 ? 4.699 36.406 27.531 1 89.94 110 GLU A CA 1
ATOM 906 C C . GLU A 1 110 ? 5.426 37.5 26.734 1 89.94 110 GLU A C 1
ATOM 908 O O . GLU A 1 110 ? 6.633 37.688 26.891 1 89.94 110 GLU A O 1
ATOM 913 N N . PHE A 1 111 ? 4.719 38.125 25.812 1 91 111 PHE A N 1
ATOM 914 C CA . PHE A 1 111 ? 5.156 39.281 25.031 1 91 111 PHE A CA 1
ATOM 915 C C . PHE A 1 111 ? 6.293 38.906 24.094 1 91 111 PHE A C 1
ATOM 917 O O . PHE A 1 111 ? 7.094 39.781 23.719 1 91 111 PHE A O 1
ATOM 924 N N . SER A 1 112 ? 6.484 37.688 23.719 1 93.56 112 SER A N 1
ATOM 925 C CA . SER A 1 112 ? 7.555 37.25 22.844 1 93.56 112 SER A CA 1
ATOM 926 C C . SER A 1 112 ? 7.059 37.094 21.406 1 93.56 112 SER A C 1
ATOM 928 O O . SER A 1 112 ? 7.859 37 20.469 1 93.56 112 SER A O 1
ATOM 930 N N . TYR A 1 113 ? 5.781 37.156 21.297 1 96.19 113 TYR A N 1
ATOM 931 C CA . TYR A 1 113 ? 5.133 36.875 20.031 1 96.19 113 TYR A CA 1
ATOM 932 C C . TYR A 1 113 ? 5.543 37.875 18.953 1 96.19 113 TYR A C 1
ATOM 934 O O . TYR A 1 113 ? 5.387 39.062 19.141 1 96.19 113 TYR A O 1
ATOM 942 N N . ASP A 1 114 ? 6.094 37.312 17.828 1 97.38 114 ASP A N 1
ATOM 943 C CA . ASP A 1 114 ? 6.441 38.062 16.641 1 97.38 114 ASP A CA 1
ATOM 944 C C . ASP A 1 114 ? 5.773 37.469 15.398 1 97.38 114 ASP A C 1
ATOM 946 O O . ASP A 1 114 ? 6.215 36.438 14.891 1 97.38 114 ASP A O 1
ATOM 950 N N . LYS A 1 115 ? 4.789 38.188 14.922 1 96.75 115 LYS A N 1
ATOM 951 C CA . LYS A 1 115 ? 3.936 37.688 13.844 1 96.75 115 LYS A CA 1
ATOM 952 C C . LYS A 1 115 ? 4.738 37.469 12.562 1 96.75 115 LYS A C 1
ATOM 954 O O . LYS A 1 115 ? 4.582 36.438 11.898 1 96.75 115 LYS A O 1
ATOM 959 N N . ASN A 1 116 ? 5.531 38.406 12.211 1 97.12 116 ASN A N 1
ATOM 960 C CA . ASN A 1 116 ? 6.324 38.312 10.992 1 97.12 116 ASN A CA 1
ATOM 961 C C . ASN A 1 116 ? 7.316 37.156 11.055 1 97.12 116 ASN A C 1
ATOM 963 O O . ASN A 1 116 ? 7.559 36.469 10.055 1 97.12 116 ASN A O 1
ATOM 967 N N . TYR A 1 117 ? 7.848 36.969 12.18 1 97 117 TYR A N 1
ATOM 968 C CA . TYR A 1 117 ? 8.828 35.906 12.375 1 97 117 TYR A CA 1
ATOM 969 C C . TYR A 1 117 ? 8.203 34.531 12.133 1 97 117 TYR A C 1
ATOM 971 O O . TYR A 1 117 ? 8.75 33.719 11.375 1 97 117 TYR A O 1
ATOM 979 N N . ILE A 1 118 ? 7.07 34.281 12.727 1 97.94 118 ILE A N 1
ATOM 980 C CA . ILE A 1 118 ? 6.441 32.969 12.602 1 97.94 118 ILE A CA 1
ATOM 981 C C . ILE A 1 118 ? 5.883 32.781 11.188 1 97.94 118 ILE A C 1
ATOM 983 O O . ILE A 1 118 ? 5.906 31.688 10.633 1 97.94 118 ILE A O 1
ATOM 987 N N . THR A 1 119 ? 5.383 33.844 10.602 1 97.88 119 THR A N 1
ATOM 988 C CA . THR A 1 119 ? 4.859 33.781 9.242 1 97.88 119 THR A CA 1
ATOM 989 C C . THR A 1 119 ? 5.961 33.438 8.258 1 97.88 119 THR A C 1
ATOM 991 O O . THR A 1 119 ? 5.719 32.688 7.289 1 97.88 119 THR A O 1
ATOM 994 N N . ASN A 1 120 ? 7.105 33.938 8.531 1 97.69 120 ASN A N 1
ATOM 995 C CA . ASN A 1 120 ? 8.234 33.625 7.668 1 97.69 120 ASN A CA 1
ATOM 996 C C . ASN A 1 120 ? 8.562 32.125 7.711 1 97.69 120 ASN A C 1
ATOM 998 O O . ASN A 1 120 ? 8.891 31.531 6.68 1 97.69 120 ASN A O 1
ATOM 1002 N N . TYR A 1 121 ? 8.555 31.547 8.828 1 96.75 121 TYR A N 1
ATOM 1003 C CA . TYR A 1 121 ? 8.805 30.109 8.961 1 96.75 121 TYR A CA 1
ATOM 1004 C C . TYR A 1 121 ? 7.715 29.297 8.258 1 96.75 121 TYR A C 1
ATOM 1006 O O . TYR A 1 121 ? 8 28.281 7.625 1 96.75 121 TYR A O 1
ATOM 1014 N N . LEU A 1 122 ? 6.465 29.734 8.391 1 98.12 122 LEU A N 1
ATOM 1015 C CA . LEU A 1 122 ? 5.355 29.078 7.715 1 98.12 122 LEU A CA 1
ATOM 1016 C C . LEU A 1 122 ? 5.547 29.109 6.199 1 98.12 122 LEU A C 1
ATOM 1018 O O . LEU A 1 122 ? 5.316 28.109 5.516 1 98.12 122 LEU A O 1
ATOM 1022 N N . PHE A 1 123 ? 5.988 30.234 5.754 1 97.88 123 PHE A N 1
ATOM 1023 C CA . PHE A 1 123 ? 6.227 30.406 4.324 1 97.88 123 PHE A CA 1
ATOM 1024 C C . PHE A 1 123 ? 7.328 29.469 3.844 1 97.88 123 PHE A C 1
ATOM 1026 O O . PHE A 1 123 ? 7.211 28.859 2.783 1 97.88 123 PHE A O 1
ATOM 1033 N N . LYS A 1 124 ? 8.391 29.406 4.574 1 97.44 124 LYS A N 1
ATOM 1034 C CA . LYS A 1 124 ? 9.5 28.531 4.219 1 97.44 124 LYS A CA 1
ATOM 1035 C C . LYS A 1 124 ? 9.047 27.078 4.164 1 97.44 124 LYS A C 1
ATOM 1037 O O . LYS A 1 124 ? 9.383 26.344 3.225 1 97.44 124 LYS A O 1
ATOM 1042 N N . CYS A 1 125 ? 8.289 26.641 5.145 1 97.44 125 CYS A N 1
ATOM 1043 C CA . CYS A 1 125 ? 7.777 25.266 5.18 1 97.44 125 CYS A CA 1
ATOM 1044 C C . CYS A 1 125 ? 6.887 25 3.973 1 97.44 125 CYS A C 1
ATOM 1046 O O . CYS A 1 125 ? 6.984 23.922 3.359 1 97.44 125 CYS A O 1
ATOM 1048 N N . LYS A 1 126 ? 6.035 25.969 3.686 1 98.31 126 LYS A N 1
ATOM 1049 C CA . LYS A 1 126 ? 5.145 25.844 2.539 1 98.31 126 LYS A CA 1
ATOM 1050 C C . LYS A 1 126 ? 5.93 25.625 1.251 1 98.31 126 LYS A C 1
ATOM 1052 O O . LYS A 1 126 ? 5.625 24.703 0.479 1 98.31 126 LYS A O 1
ATOM 1057 N N . GLU A 1 127 ? 6.914 26.406 1.039 1 98.06 127 GLU A N 1
ATOM 1058 C CA . GLU A 1 127 ? 7.691 26.344 -0.196 1 98.06 127 GLU A CA 1
ATOM 1059 C C . GLU A 1 127 ? 8.469 25.047 -0.31 1 98.06 127 GLU A C 1
ATOM 1061 O O . GLU A 1 127 ? 8.508 24.422 -1.379 1 98.06 127 GLU A O 1
ATOM 1066 N N . ILE A 1 128 ? 9.094 24.641 0.75 1 98.19 128 ILE A N 1
ATOM 1067 C CA . ILE A 1 128 ? 9.867 23.406 0.737 1 98.19 128 ILE A CA 1
ATOM 1068 C C . ILE A 1 128 ? 8.938 22.234 0.46 1 98.19 128 ILE A C 1
ATOM 1070 O O . ILE A 1 128 ? 9.258 21.344 -0.343 1 98.19 128 ILE A O 1
ATOM 1074 N N . LEU A 1 129 ? 7.789 22.219 1.137 1 97.69 129 LEU A N 1
ATOM 1075 C CA . LEU A 1 129 ? 6.836 21.141 0.977 1 97.69 129 LEU A CA 1
ATOM 1076 C C . LEU A 1 129 ? 6.328 21.062 -0.46 1 97.69 129 LEU A C 1
ATOM 1078 O O . LEU A 1 129 ? 6.246 19.969 -1.037 1 97.69 129 LEU A O 1
ATOM 1082 N N . LYS A 1 130 ? 5.98 22.172 -1.028 1 97.81 130 LYS A N 1
ATOM 1083 C CA . LYS A 1 130 ? 5.5 22.203 -2.408 1 97.81 130 LYS A CA 1
ATOM 1084 C C . LYS A 1 130 ? 6.574 21.703 -3.373 1 97.81 130 LYS A C 1
ATOM 1086 O O . LYS A 1 130 ? 6.281 20.969 -4.309 1 97.81 130 LYS A O 1
ATOM 1091 N N . GLU A 1 131 ? 7.746 22.125 -3.127 1 97.88 131 GLU A N 1
ATOM 1092 C CA . GLU A 1 131 ? 8.852 21.672 -3.963 1 97.88 131 GLU A CA 1
ATOM 1093 C C . GLU A 1 131 ? 9.031 20.156 -3.846 1 97.88 131 GLU A C 1
ATOM 1095 O O . GLU A 1 131 ? 9.344 19.484 -4.832 1 97.88 131 GLU A O 1
ATOM 1100 N N . LEU A 1 132 ? 8.852 19.672 -2.727 1 97 132 LEU A N 1
ATOM 1101 C CA . LEU A 1 132 ? 9.055 18.25 -2.426 1 97 132 LEU A CA 1
ATOM 1102 C C . LEU A 1 132 ? 8.039 17.391 -3.168 1 97 132 LEU A C 1
ATOM 1104 O O . LEU A 1 132 ? 8.367 16.297 -3.646 1 97 132 LEU A O 1
ATOM 1108 N N . ILE A 1 133 ? 6.82 17.891 -3.305 1 95.62 133 ILE A N 1
ATOM 1109 C CA . ILE A 1 133 ? 5.766 16.969 -3.73 1 95.62 133 ILE A CA 1
ATOM 1110 C C . ILE A 1 133 ? 5.367 17.281 -5.172 1 95.62 133 ILE A C 1
ATOM 1112 O O . ILE A 1 133 ? 4.598 16.531 -5.781 1 95.62 133 ILE A O 1
ATOM 1116 N N . LYS A 1 134 ? 5.867 18.344 -5.785 1 95.5 134 LYS A N 1
ATOM 1117 C CA . LYS A 1 134 ? 5.375 18.859 -7.055 1 95.5 134 LYS A CA 1
ATOM 1118 C C . LYS A 1 134 ? 5.531 17.828 -8.172 1 95.5 134 LYS A C 1
ATOM 1120 O O . LYS A 1 134 ? 4.734 17.812 -9.109 1 95.5 134 LYS A O 1
ATOM 1125 N N . ARG A 1 135 ? 6.496 16.906 -8.125 1 92.19 135 ARG A N 1
ATOM 1126 C CA . ARG A 1 135 ? 6.73 15.93 -9.188 1 92.19 135 ARG A CA 1
ATOM 1127 C C . ARG A 1 135 ? 5.859 14.688 -8.992 1 92.19 135 ARG A C 1
ATOM 1129 O O . ARG A 1 135 ? 5.695 13.891 -9.922 1 92.19 135 ARG A O 1
ATOM 1136 N N . HIS A 1 136 ? 5.328 14.578 -7.852 1 89.69 136 HIS A N 1
ATOM 1137 C CA . HIS A 1 136 ? 4.684 13.32 -7.488 1 89.69 136 HIS A CA 1
ATOM 1138 C C . HIS A 1 136 ? 3.172 13.484 -7.383 1 89.69 136 HIS A C 1
ATOM 1140 O O . HIS A 1 136 ? 2.43 12.508 -7.473 1 89.69 136 HIS A O 1
ATOM 1146 N N . LEU A 1 137 ? 2.738 14.711 -7.145 1 90.88 137 LEU A N 1
ATOM 1147 C CA . LEU A 1 137 ? 1.322 14.906 -6.848 1 90.88 137 LEU A CA 1
ATOM 1148 C C . LEU A 1 137 ? 0.7 15.914 -7.805 1 90.88 137 LEU A C 1
ATOM 1150 O O . LEU A 1 137 ? 1.413 16.609 -8.539 1 90.88 137 LEU A O 1
ATOM 1154 N N . THR A 1 138 ? -0.572 15.906 -7.902 1 90.75 138 THR A N 1
ATOM 1155 C CA . THR A 1 138 ? -1.32 16.734 -8.844 1 90.75 138 THR A CA 1
ATOM 1156 C C . THR A 1 138 ? -1.326 18.188 -8.398 1 90.75 138 THR A C 1
ATOM 1158 O O . THR A 1 138 ? -1.003 18.5 -7.25 1 90.75 138 THR A O 1
ATOM 1161 N N . ASP A 1 139 ? -1.814 19.109 -9.227 1 93.94 139 ASP A N 1
ATOM 1162 C CA . ASP A 1 139 ? -1.961 20.531 -8.914 1 93.94 139 ASP A CA 1
ATOM 1163 C C . ASP A 1 139 ? -3 20.75 -7.82 1 93.94 139 ASP A C 1
ATOM 1165 O O . ASP A 1 139 ? -2.881 21.688 -7.02 1 93.94 139 ASP A O 1
ATOM 1169 N N . LYS A 1 140 ? -3.932 19.906 -7.852 1 93.88 140 LYS A N 1
ATOM 1170 C CA . LYS A 1 140 ? -4.957 20.016 -6.816 1 93.88 140 LYS A CA 1
ATOM 1171 C C . LYS A 1 140 ? -4.348 19.891 -5.426 1 93.88 140 LYS A C 1
ATOM 1173 O O . LYS A 1 140 ? -4.734 20.609 -4.504 1 93.88 140 LYS A O 1
ATOM 1178 N N . THR A 1 141 ? -3.404 18.984 -5.281 1 94.94 141 THR A N 1
ATOM 1179 C CA . THR A 1 141 ? -2.723 18.781 -4.008 1 94.94 141 THR A CA 1
ATOM 1180 C C . THR A 1 141 ? -1.88 20 -3.643 1 94.94 141 THR A C 1
ATOM 1182 O O . THR A 1 141 ? -1.833 20.406 -2.479 1 94.94 141 THR A O 1
ATOM 1185 N N . LEU A 1 142 ? -1.22 20.578 -4.598 1 97 142 LEU A N 1
ATOM 1186 C CA . LEU A 1 142 ? -0.419 21.781 -4.355 1 97 142 LEU A CA 1
ATOM 1187 C C . LEU A 1 142 ? -1.298 22.938 -3.895 1 97 142 LEU A C 1
ATOM 1189 O O . LEU A 1 142 ? -0.909 23.703 -3.01 1 97 142 LEU A O 1
ATOM 1193 N N . LEU A 1 143 ? -2.451 23.016 -4.465 1 97.38 143 LEU A N 1
ATOM 1194 C CA . LEU A 1 143 ? -3.406 24.047 -4.07 1 97.38 143 LEU A CA 1
ATOM 1195 C C . LEU A 1 143 ? -3.883 23.828 -2.637 1 97.38 143 LEU A C 1
ATOM 1197 O O . LEU A 1 143 ? -4.117 24.797 -1.902 1 97.38 143 LEU A O 1
ATOM 1201 N N . ARG A 1 144 ? -4.059 22.609 -2.244 1 97 144 ARG A N 1
ATOM 1202 C CA . ARG A 1 144 ? -4.434 22.297 -0.87 1 97 144 ARG A CA 1
ATOM 1203 C C . ARG A 1 144 ? -3.373 22.797 0.112 1 97 144 ARG A C 1
ATOM 1205 O O . ARG A 1 144 ? -3.703 23.312 1.182 1 97 144 ARG A O 1
ATOM 1212 N N . VAL A 1 145 ? -2.096 22.578 -0.275 1 98.19 145 VAL A N 1
ATOM 1213 C CA . VAL A 1 145 ? -0.997 23.047 0.564 1 98.19 145 VAL A CA 1
ATOM 1214 C C . VAL A 1 145 ? -1.085 24.562 0.737 1 98.19 145 VAL A C 1
ATOM 1216 O O . VAL A 1 145 ? -0.938 25.078 1.849 1 98.19 145 VAL A O 1
ATOM 1219 N N . ASP A 1 146 ? -1.356 25.266 -0.323 1 98.25 146 ASP A N 1
ATOM 1220 C CA . ASP A 1 146 ? -1.504 26.719 -0.259 1 98.25 146 ASP A CA 1
ATOM 1221 C C . ASP A 1 146 ? -2.619 27.109 0.707 1 98.25 146 ASP A C 1
ATOM 1223 O O . ASP A 1 146 ? -2.436 28 1.541 1 98.25 146 ASP A O 1
ATOM 1227 N N . LYS A 1 147 ? -3.709 26.469 0.602 1 97.88 147 LYS A N 1
ATOM 1228 C CA . LYS A 1 147 ? -4.871 26.812 1.421 1 97.88 147 LYS A CA 1
ATOM 1229 C C . LYS A 1 147 ? -4.59 26.562 2.9 1 97.88 147 LYS A C 1
ATOM 1231 O O . LYS A 1 147 ? -5.008 27.344 3.756 1 97.88 147 LYS A O 1
ATOM 1236 N N . ILE A 1 148 ? -3.914 25.531 3.154 1 98.31 148 ILE A N 1
ATOM 1237 C CA . ILE A 1 148 ? -3.576 25.172 4.531 1 98.31 148 ILE A CA 1
ATOM 1238 C C . ILE A 1 148 ? -2.664 26.25 5.125 1 98.31 148 ILE A C 1
ATOM 1240 O O . ILE A 1 148 ? -2.963 26.797 6.184 1 98.31 148 ILE A O 1
ATOM 1244 N N . PHE A 1 149 ? -1.584 26.547 4.441 1 98.44 149 PHE A N 1
ATOM 1245 C CA . PHE A 1 149 ? -0.618 27.5 4.977 1 98.44 149 PHE A CA 1
ATOM 1246 C C . PHE A 1 149 ? -1.195 28.906 4.984 1 98.44 149 PHE A C 1
ATOM 1248 O O . PHE A 1 149 ? -0.869 29.719 5.855 1 98.44 149 PHE A O 1
ATOM 1255 N N . ASP A 1 150 ? -2.127 29.172 4.027 1 97.88 150 ASP A N 1
ATOM 1256 C CA . ASP A 1 150 ? -2.826 30.453 4.051 1 97.88 150 ASP A CA 1
ATOM 1257 C C . ASP A 1 150 ? -3.676 30.594 5.312 1 97.88 150 ASP A C 1
ATOM 1259 O O . ASP A 1 150 ? -3.758 31.672 5.895 1 97.88 150 ASP A O 1
ATOM 1263 N N . PHE A 1 151 ? -4.281 29.578 5.699 1 98.25 151 PHE A N 1
ATOM 1264 C CA . PHE A 1 151 ? -5.098 29.594 6.906 1 98.25 151 PHE A CA 1
ATOM 1265 C C . PHE A 1 151 ? -4.242 29.875 8.133 1 98.25 151 PHE A C 1
ATOM 1267 O O . PHE A 1 151 ? -4.555 30.781 8.922 1 98.25 151 PHE A O 1
ATOM 1274 N N . PHE A 1 152 ? -3.119 29.219 8.297 1 97.94 152 PHE A N 1
ATOM 1275 C CA . PHE A 1 152 ? -2.334 29.266 9.523 1 97.94 152 PHE A CA 1
ATOM 1276 C C . PHE A 1 152 ? -1.443 30.5 9.547 1 97.94 152 PHE A C 1
ATOM 1278 O O . PHE A 1 152 ? -0.936 30.891 10.602 1 97.94 152 PHE A O 1
ATOM 1285 N N . SER A 1 153 ? -1.267 31.078 8.352 1 98.06 153 SER A N 1
ATOM 1286 C CA . SER A 1 153 ? -0.441 32.281 8.297 1 98.06 153 SER A CA 1
ATOM 1287 C C . SER A 1 153 ? -1.296 33.562 8.367 1 98.06 153 SER A C 1
ATOM 1289 O O . SER A 1 153 ? -0.77 34.656 8.344 1 98.06 153 SER A O 1
ATOM 1291 N N . ASN A 1 154 ? -2.578 33.375 8.43 1 97.69 154 ASN A N 1
ATOM 1292 C CA . ASN A 1 154 ? -3.469 34.531 8.57 1 97.69 154 ASN A CA 1
ATOM 1293 C C . ASN A 1 154 ? -3.15 35.344 9.828 1 97.69 154 ASN A C 1
ATOM 1295 O O . ASN A 1 154 ? -3.154 34.781 10.938 1 97.69 154 ASN A O 1
ATOM 1299 N N . PRO A 1 155 ? -2.891 36.656 9.695 1 96.88 155 PRO A N 1
ATOM 1300 C CA . PRO A 1 155 ? -2.5 37.469 10.844 1 96.88 155 PRO A CA 1
ATOM 1301 C C . PRO A 1 155 ? -3.566 37.5 11.938 1 96.88 155 PRO A C 1
ATOM 1303 O O . PRO A 1 155 ? -3.238 37.531 13.125 1 96.88 155 PRO A O 1
ATOM 1306 N N . VAL A 1 156 ? -4.828 37.562 11.539 1 96.44 156 VAL A N 1
ATOM 1307 C CA . VAL A 1 156 ? -5.906 37.594 12.523 1 96.44 156 VAL A CA 1
ATOM 1308 C C . VAL A 1 156 ? -5.938 36.281 13.32 1 96.44 156 VAL A C 1
ATOM 1310 O O . VAL A 1 156 ? -6.152 36.312 14.531 1 96.44 156 VAL A O 1
ATOM 1313 N N . PHE A 1 157 ? -5.75 35.188 12.742 1 97.12 157 PHE A N 1
ATOM 1314 C CA . PHE A 1 157 ? -5.688 33.906 13.414 1 97.12 157 PHE A CA 1
ATOM 1315 C C . PHE A 1 157 ? -4.504 33.844 14.375 1 97.12 157 PHE A C 1
ATOM 1317 O O . PHE A 1 157 ? -4.664 33.469 15.539 1 97.12 157 PHE A O 1
ATOM 1324 N N . LEU A 1 158 ? -3.307 34.219 13.812 1 97.44 158 LEU A N 1
ATOM 1325 C CA . LEU A 1 158 ? -2.1 34.188 14.633 1 97.44 158 LEU A CA 1
ATOM 1326 C C . LEU A 1 158 ? -2.262 35.062 15.875 1 97.44 158 LEU A C 1
ATOM 1328 O O . LEU A 1 158 ? -1.913 34.625 16.984 1 97.44 158 LEU A O 1
ATOM 1332 N N . ASP A 1 159 ? -2.863 36.156 15.711 1 96.25 159 ASP A N 1
ATOM 1333 C CA . ASP A 1 159 ? -3.104 37.062 16.844 1 96.25 159 ASP A CA 1
ATOM 1334 C C . ASP A 1 159 ? -4.059 36.438 17.844 1 96.25 159 ASP A C 1
ATOM 1336 O O . ASP A 1 159 ? -3.887 36.594 19.062 1 96.25 159 ASP A O 1
ATOM 1340 N N . SER A 1 160 ? -5.051 35.75 17.328 1 95.56 160 SER A N 1
ATOM 1341 C CA . SER A 1 160 ? -6.035 35.125 18.203 1 95.56 160 SER A CA 1
ATOM 1342 C C . SER A 1 160 ? -5.406 34.031 19.031 1 95.56 160 SER A C 1
ATOM 1344 O O . SER A 1 160 ? -5.812 33.781 20.172 1 95.56 160 SER A O 1
ATOM 1346 N N . VAL A 1 161 ? -4.41 33.406 18.531 1 95.69 161 VAL A N 1
ATOM 1347 C CA . VAL A 1 161 ? -3.773 32.281 19.172 1 95.69 161 VAL A CA 1
ATOM 1348 C C . VAL A 1 161 ? -2.717 32.75 20.172 1 95.69 161 VAL A C 1
ATOM 1350 O O . VAL A 1 161 ? -2.641 32.281 21.297 1 95.69 161 VAL A O 1
ATOM 1353 N N . PHE A 1 162 ? -1.97 33.781 19.828 1 95.19 162 PHE A N 1
ATOM 1354 C CA . PHE A 1 162 ? -0.754 34.031 20.578 1 95.19 162 PHE A CA 1
ATOM 1355 C C . PHE A 1 162 ? -0.938 35.281 21.469 1 95.19 162 PHE A C 1
ATOM 1357 O O . PHE A 1 162 ? -0.172 35.469 22.406 1 95.19 162 PHE A O 1
ATOM 1364 N N . ILE A 1 163 ? -1.9 36.062 21.219 1 90.62 163 ILE A N 1
ATOM 1365 C CA . ILE A 1 163 ? -2.115 37.281 22.016 1 90.62 163 ILE A CA 1
ATOM 1366 C C . ILE A 1 163 ? -3.289 37.031 22.969 1 90.62 163 ILE A C 1
ATOM 1368 O O . ILE A 1 163 ? -3.164 37.25 24.188 1 90.62 163 ILE A O 1
ATOM 1372 N N . ASN A 1 164 ? -4.477 36.656 22.453 1 81.5 164 ASN A N 1
ATOM 1373 C CA . ASN A 1 164 ? -5.715 36.531 23.219 1 81.5 164 ASN A CA 1
ATOM 1374 C C . ASN A 1 164 ? -5.797 35.219 23.984 1 81.5 164 ASN A C 1
ATOM 1376 O O . ASN A 1 164 ? -6.531 34.312 23.578 1 81.5 164 ASN A O 1
ATOM 1380 N N . LYS A 1 165 ? -5.219 35.062 25.078 1 76.56 165 LYS A N 1
ATOM 1381 C CA . LYS A 1 165 ? -5.148 33.812 25.828 1 76.56 165 LYS A CA 1
ATOM 1382 C C . LYS A 1 165 ? -6.352 33.656 26.75 1 76.56 165 LYS A C 1
ATOM 1384 O O . LYS A 1 165 ? -6.395 32.719 27.562 1 76.56 165 LYS A O 1
ATOM 1389 N N . ASN A 1 166 ? -7.273 34.469 26.641 1 79.25 166 ASN A N 1
ATOM 1390 C CA . ASN A 1 166 ? -8.508 34.344 27.406 1 79.25 166 ASN A CA 1
ATOM 1391 C C . ASN A 1 166 ? -9.727 34.219 26.484 1 79.25 166 ASN A C 1
ATOM 1393 O O . ASN A 1 166 ? -10.781 34.75 26.766 1 79.25 166 ASN A O 1
ATOM 1397 N N . SER A 1 167 ? -9.594 33.625 25.438 1 86.81 167 SER A N 1
ATOM 1398 C CA . SER A 1 167 ? -10.664 33.406 24.484 1 86.81 167 SER A CA 1
ATOM 1399 C C . SER A 1 167 ? -11.141 31.953 24.484 1 86.81 167 SER A C 1
ATOM 1401 O O . SER A 1 167 ? -10.617 31.141 25.234 1 86.81 167 SER A O 1
ATOM 1403 N N . GLU A 1 168 ? -12.141 31.641 23.641 1 92.81 168 GLU A N 1
ATOM 1404 C CA . GLU A 1 168 ? -12.68 30.297 23.5 1 92.81 168 GLU A CA 1
ATOM 1405 C C . GLU A 1 168 ? -11.641 29.344 22.906 1 92.81 168 GLU A C 1
ATOM 1407 O O . GLU A 1 168 ? -11.766 28.125 23.047 1 92.81 168 GLU A O 1
ATOM 1412 N N . LEU A 1 169 ? -10.547 29.938 22.375 1 94.31 169 LEU A N 1
ATOM 1413 C CA . LEU A 1 169 ? -9.523 29.125 21.719 1 94.31 169 LEU A CA 1
ATOM 1414 C C . LEU A 1 169 ? -8.5 28.609 22.719 1 94.31 169 LEU A C 1
ATOM 1416 O O . LEU A 1 169 ? -7.812 27.625 22.453 1 94.31 169 LEU A O 1
ATOM 1420 N N . THR A 1 170 ? -8.383 29.25 23.812 1 94.12 170 THR A N 1
ATOM 1421 C CA . THR A 1 170 ? -7.254 29.141 24.719 1 94.12 170 THR A CA 1
ATOM 1422 C C . THR A 1 170 ? -7.047 27.688 25.156 1 94.12 170 THR A C 1
ATOM 1424 O O . THR A 1 170 ? -5.922 27.188 25.156 1 94.12 170 THR A O 1
ATOM 1427 N N . GLU A 1 171 ? -8.125 26.984 25.531 1 94.5 171 GLU A N 1
ATOM 1428 C CA . GLU A 1 171 ? -8.016 25.609 26 1 94.5 171 GLU A CA 1
ATOM 1429 C C . GLU A 1 171 ? -7.469 24.703 24.906 1 94.5 171 GLU A C 1
ATOM 1431 O O . GLU A 1 171 ? -6.574 23.891 25.156 1 94.5 171 GLU A O 1
ATOM 1436 N N . THR A 1 172 ? -8.008 24.875 23.781 1 95.38 172 THR A N 1
ATOM 1437 C CA . THR A 1 172 ? -7.602 24.031 22.672 1 95.38 172 THR A CA 1
ATOM 1438 C C . THR A 1 172 ? -6.164 24.344 22.25 1 95.38 172 THR A C 1
ATOM 1440 O O . THR A 1 172 ? -5.395 23.438 21.938 1 95.38 172 THR A O 1
ATOM 1443 N N . VAL A 1 173 ? -5.789 25.594 22.219 1 96.25 173 VAL A N 1
ATOM 1444 C CA . VAL A 1 173 ? -4.434 26 21.875 1 96.25 173 VAL A CA 1
ATOM 1445 C C . VAL A 1 173 ? -3.439 25.391 22.859 1 96.25 173 VAL A C 1
ATOM 1447 O O . VAL A 1 173 ? -2.385 24.891 22.469 1 96.25 173 VAL A O 1
ATOM 1450 N N . HIS A 1 174 ? -3.824 25.406 24.094 1 95.25 174 HIS A N 1
ATOM 1451 C CA . HIS A 1 174 ? -2.967 24.859 25.125 1 95.25 174 HIS A CA 1
ATOM 1452 C C . HIS A 1 174 ? -2.707 23.375 24.906 1 95.25 174 HIS A C 1
ATOM 1454 O O . HIS A 1 174 ? -1.575 22.906 25.047 1 95.25 174 HIS A O 1
ATOM 1460 N N . ILE A 1 175 ? -3.709 22.656 24.562 1 95.25 175 ILE A N 1
ATOM 1461 C CA . ILE A 1 175 ? -3.588 21.219 24.312 1 95.25 175 ILE A CA 1
ATOM 1462 C C . ILE A 1 175 ? -2.646 20.984 23.141 1 95.25 175 ILE A C 1
ATOM 1464 O O . ILE A 1 175 ? -1.756 20.125 23.203 1 95.25 175 ILE A O 1
ATOM 1468 N N . ILE A 1 176 ? -2.785 21.781 22.078 1 95.12 176 ILE A N 1
ATOM 1469 C CA . ILE A 1 176 ? -1.995 21.609 20.859 1 95.12 176 ILE A CA 1
ATOM 1470 C C . ILE A 1 176 ? -0.531 21.938 21.156 1 95.12 176 ILE A C 1
ATOM 1472 O O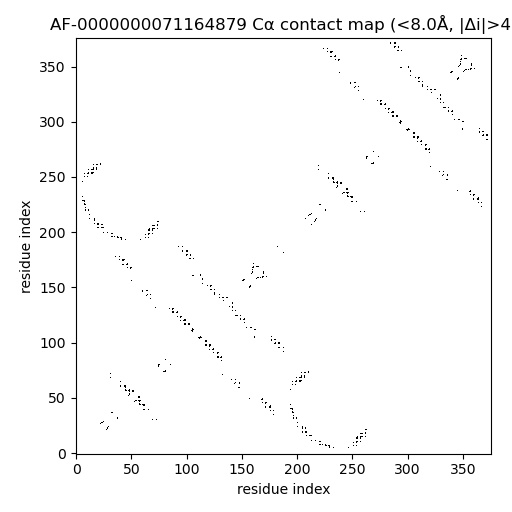 . ILE A 1 176 ? 0.369 21.203 20.719 1 95.12 176 ILE A O 1
ATOM 1476 N N . ILE A 1 177 ? -0.316 22.969 21.906 1 94.81 177 ILE A N 1
ATOM 1477 C CA . ILE A 1 177 ? 1.036 23.406 22.25 1 94.81 177 ILE A CA 1
ATOM 1478 C C . ILE A 1 177 ? 1.726 22.312 23.078 1 94.81 177 ILE A C 1
ATOM 1480 O O . ILE A 1 177 ? 2.9 22.016 22.859 1 94.81 177 ILE A O 1
ATOM 1484 N N . ASN A 1 178 ? 1.018 21.75 24 1 93.56 178 ASN A N 1
ATOM 1485 C CA . ASN A 1 178 ? 1.585 20.672 24.797 1 93.56 178 ASN A CA 1
ATOM 1486 C C . ASN A 1 178 ? 1.921 19.453 23.953 1 93.56 178 ASN A C 1
ATOM 1488 O O . ASN A 1 178 ? 2.949 18.812 24.156 1 93.56 178 ASN A O 1
ATOM 1492 N N . ASP A 1 179 ? 1.041 19.156 23.094 1 90.25 179 ASP A N 1
ATOM 1493 C CA . ASP A 1 179 ? 1.297 18.047 22.172 1 90.25 179 ASP A CA 1
ATOM 1494 C C . ASP A 1 179 ? 2.525 18.312 21.312 1 90.25 179 ASP A C 1
ATOM 1496 O O . ASP A 1 179 ? 3.322 17.406 21.047 1 90.25 179 ASP A O 1
ATOM 1500 N N . LEU A 1 180 ? 2.689 19.516 20.812 1 91.94 180 LEU A N 1
ATOM 1501 C CA . LEU A 1 180 ? 3.832 19.906 20 1 91.94 180 LEU A CA 1
ATOM 1502 C C . LEU A 1 180 ? 5.129 19.812 20.797 1 91.94 180 LEU A C 1
ATOM 1504 O O . LEU A 1 180 ? 6.156 19.391 20.266 1 91.94 180 LEU A O 1
ATOM 1508 N N . LYS A 1 181 ? 4.992 20.172 22.031 1 91.75 181 LYS A N 1
ATOM 1509 C CA . LYS A 1 181 ? 6.152 20.062 22.906 1 91.75 181 LYS A CA 1
ATOM 1510 C C . LYS A 1 181 ? 6.602 18.609 23.031 1 91.75 181 LYS A C 1
ATOM 1512 O O . LYS A 1 181 ? 7.801 18.312 23.016 1 91.75 181 LYS A O 1
ATOM 1517 N N . GLU A 1 182 ? 5.648 17.812 23.172 1 88 182 GLU A N 1
ATOM 1518 C CA . GLU A 1 182 ? 5.957 16.391 23.281 1 88 182 GLU A CA 1
ATOM 1519 C C . GLU A 1 182 ? 6.613 15.875 22 1 88 182 GLU A C 1
ATOM 1521 O O . GLU A 1 182 ? 7.496 15.016 22.062 1 88 182 GLU A O 1
ATOM 1526 N N . LEU A 1 183 ? 6.141 16.359 20.922 1 83.88 183 LEU A N 1
ATOM 1527 C CA . LEU A 1 183 ? 6.695 15.953 19.641 1 83.88 183 LEU A CA 1
ATOM 1528 C C . LEU A 1 183 ? 8.148 16.391 19.516 1 83.88 183 LEU A C 1
ATOM 1530 O O . LEU A 1 183 ? 8.977 15.688 18.922 1 83.88 183 LEU A O 1
ATOM 1534 N N . LEU A 1 184 ? 8.438 17.562 19.969 1 85.56 184 LEU A N 1
ATOM 1535 C CA . LEU A 1 184 ? 9.797 18.094 19.938 1 85.56 184 LEU A CA 1
ATOM 1536 C C . LEU A 1 184 ? 10.727 17.234 20.781 1 85.56 184 LEU A C 1
ATOM 1538 O O . LEU A 1 184 ? 11.883 17.031 20.422 1 85.56 184 LEU A O 1
ATOM 1542 N N . ASP A 1 185 ? 10.188 16.734 21.812 1 80.81 185 ASP A N 1
ATOM 1543 C CA . ASP A 1 185 ? 10.992 15.93 22.734 1 80.81 185 ASP A CA 1
ATOM 1544 C C . ASP A 1 185 ? 11.297 14.562 22.141 1 80.81 185 ASP A C 1
ATOM 1546 O O . ASP A 1 185 ? 12.312 13.953 22.469 1 80.81 185 ASP A O 1
ATOM 1550 N N . LYS A 1 186 ? 10.398 14.047 21.375 1 68.56 186 LYS A N 1
ATOM 1551 C CA . LYS A 1 186 ? 10.547 12.688 20.859 1 68.56 186 LYS A CA 1
ATOM 1552 C C . LYS A 1 186 ? 11.227 12.703 19.484 1 68.56 186 LYS A C 1
ATOM 1554 O O . LYS A 1 186 ? 11.398 11.648 18.859 1 68.56 186 LYS A O 1
ATOM 1559 N N . ASP A 1 187 ? 11.875 13.562 19.281 1 60.06 187 ASP A N 1
ATOM 1560 C CA . ASP A 1 187 ? 12.531 13.75 17.984 1 60.06 187 ASP A CA 1
ATOM 1561 C C . ASP A 1 187 ? 11.539 13.555 16.844 1 60.06 187 ASP A C 1
ATOM 1563 O O . ASP A 1 187 ? 11.102 12.43 16.578 1 60.06 187 ASP A O 1
ATOM 1567 N N . LEU A 1 188 ? 10.844 14.375 16.266 1 50.06 188 LEU A N 1
ATOM 1568 C CA . LEU A 1 188 ? 9.852 14.445 15.203 1 50.06 188 LEU A CA 1
ATOM 1569 C C . LEU A 1 188 ? 10.117 13.398 14.133 1 50.06 188 LEU A C 1
ATOM 1571 O O . LEU A 1 188 ? 11.273 13.117 13.812 1 50.06 188 LEU A O 1
ATOM 1575 N N . MET B 1 1 ? -27.516 14.312 21.734 1 23.56 1 MET B N 1
ATOM 1576 C CA . MET B 1 1 ? -27.391 13.859 20.359 1 23.56 1 MET B CA 1
ATOM 1577 C C . MET B 1 1 ? -25.938 13.727 19.953 1 23.56 1 MET B C 1
ATOM 1579 O O . MET B 1 1 ? -25.203 14.719 19.906 1 23.56 1 MET B O 1
ATOM 1583 N N . THR B 1 2 ? -25.109 12.805 20.172 1 32.44 2 THR B N 1
ATOM 1584 C CA . THR B 1 2 ? -23.672 12.719 20.453 1 32.44 2 THR B CA 1
ATOM 1585 C C . THR B 1 2 ? -22.859 13.086 19.219 1 32.44 2 THR B C 1
ATOM 1587 O O . THR B 1 2 ? -22.984 12.445 18.172 1 32.44 2 THR B O 1
ATOM 1590 N N . THR B 1 3 ? -22.859 14.266 18.672 1 40.47 3 THR B N 1
ATOM 1591 C CA . THR B 1 3 ? -22.344 14.852 17.438 1 40.47 3 THR B CA 1
ATOM 1592 C C . THR B 1 3 ? -21.109 14.094 16.953 1 40.47 3 THR B C 1
ATOM 1594 O O . THR B 1 3 ? -20.141 13.906 17.703 1 40.47 3 THR B O 1
ATOM 1597 N N . GLU B 1 4 ? -21.141 13 16.203 1 51 4 GLU B N 1
ATOM 1598 C CA . GLU B 1 4 ? -20.219 12.047 15.617 1 51 4 GLU B CA 1
ATOM 1599 C C . GLU B 1 4 ? -18.891 12.719 15.25 1 51 4 GLU B C 1
ATOM 1601 O O . GLU B 1 4 ? -18.859 13.586 14.375 1 51 4 GLU B O 1
ATOM 1606 N N . GLY B 1 5 ? -18.078 13.141 16.266 1 68.88 5 GLY B N 1
ATOM 1607 C CA . GLY B 1 5 ? -16.922 14 16.312 1 68.88 5 GLY B CA 1
ATOM 1608 C C . GLY B 1 5 ? -15.867 13.641 15.266 1 68.88 5 GLY B C 1
ATOM 1609 O O . GLY B 1 5 ? -15.875 12.539 14.727 1 68.88 5 GLY B O 1
ATOM 1610 N N . PHE B 1 6 ? -15.328 14.672 14.547 1 84.38 6 PHE B N 1
ATOM 1611 C CA . PHE B 1 6 ? -14.203 14.562 13.625 1 84.38 6 PHE B CA 1
ATOM 1612 C C . PHE B 1 6 ? -13.141 13.609 14.172 1 84.38 6 PHE B C 1
ATOM 1614 O O . PHE B 1 6 ? -12.586 13.844 15.25 1 84.38 6 PHE B O 1
ATOM 1621 N N . LYS B 1 7 ? -13.094 12.445 13.656 1 87.69 7 LYS B N 1
ATOM 1622 C CA . LYS B 1 7 ? -12.133 11.43 14.07 1 87.69 7 LYS B CA 1
ATOM 1623 C C . LYS B 1 7 ? -11 11.297 13.055 1 87.69 7 LYS B C 1
ATOM 1625 O O . LYS B 1 7 ? -11.141 10.578 12.062 1 87.69 7 LYS B O 1
ATOM 1630 N N . SER B 1 8 ? -9.891 11.867 13.32 1 87.88 8 SER B N 1
ATOM 1631 C CA . SER B 1 8 ? -8.766 11.945 12.398 1 87.88 8 SER B CA 1
ATOM 1632 C C . SER B 1 8 ? -8.242 10.555 12.055 1 87.88 8 SER B C 1
ATOM 1634 O O . SER B 1 8 ? -7.848 10.297 10.914 1 87.88 8 SER B O 1
ATOM 1636 N N . LYS B 1 9 ? -8.297 9.617 13.047 1 83.56 9 LYS B N 1
ATOM 1637 C CA . LYS B 1 9 ? -7.762 8.273 12.836 1 83.56 9 LYS B CA 1
ATOM 1638 C C . LYS B 1 9 ? -8.5 7.559 11.711 1 83.56 9 LYS B C 1
ATOM 1640 O O . LYS B 1 9 ? -7.883 6.902 10.867 1 83.56 9 LYS B O 1
ATOM 1645 N N . GLU B 1 10 ? -9.75 7.727 11.781 1 83.19 10 GLU B N 1
ATOM 1646 C CA . GLU B 1 10 ? -10.57 7.09 10.75 1 83.19 10 GLU B CA 1
ATOM 1647 C C . GLU B 1 10 ? -10.312 7.699 9.383 1 83.19 10 GLU B C 1
ATOM 1649 O O . GLU B 1 10 ? -10.25 6.98 8.375 1 83.19 10 GLU B O 1
ATOM 1654 N N . ILE B 1 11 ? -10.203 8.93 9.312 1 86.62 11 ILE B N 1
ATOM 1655 C CA . ILE B 1 11 ? -9.977 9.641 8.055 1 86.62 11 ILE B CA 1
ATOM 1656 C C . ILE B 1 11 ? -8.602 9.289 7.504 1 86.62 11 ILE B C 1
ATOM 1658 O O . ILE B 1 11 ? -8.43 9.141 6.293 1 86.62 11 ILE B O 1
ATOM 1662 N N . ILE B 1 12 ? -7.68 9.172 8.367 1 85 12 ILE B N 1
ATOM 1663 C CA . ILE B 1 12 ? -6.324 8.797 7.977 1 85 12 ILE B CA 1
ATOM 1664 C C . ILE B 1 12 ? -6.34 7.426 7.305 1 85 12 ILE B C 1
ATOM 1666 O O . ILE B 1 12 ? -5.754 7.246 6.238 1 85 12 ILE B O 1
ATOM 1670 N N . LEU B 1 13 ? -7.062 6.512 7.875 1 79.44 13 LEU B N 1
ATOM 1671 C CA . LEU B 1 13 ? -7.133 5.148 7.363 1 79.44 13 LEU B CA 1
ATOM 1672 C C . LEU B 1 13 ? -7.781 5.121 5.98 1 79.44 13 LEU B C 1
ATOM 1674 O O . LEU B 1 13 ? -7.324 4.395 5.094 1 79.44 13 LEU B O 1
ATOM 1678 N N . GLN B 1 14 ? -8.781 5.887 5.832 1 82.62 14 GLN B N 1
ATOM 1679 C CA . GLN B 1 14 ? -9.477 5.961 4.551 1 82.62 14 GLN B CA 1
ATOM 1680 C C . GLN B 1 14 ? -8.578 6.57 3.475 1 82.62 14 GLN B C 1
ATOM 1682 O O . GLN B 1 14 ? -8.516 6.066 2.352 1 82.62 14 GLN B O 1
ATOM 1687 N N . ALA B 1 15 ? -7.953 7.652 3.836 1 83.75 15 ALA B N 1
ATOM 1688 C CA . ALA B 1 15 ? -7.047 8.312 2.904 1 83.75 15 ALA B CA 1
ATOM 1689 C C . ALA B 1 15 ? -5.887 7.402 2.523 1 83.75 15 ALA B C 1
ATOM 1691 O O . ALA B 1 15 ? -5.469 7.367 1.363 1 83.75 15 ALA B O 1
ATOM 1692 N N . GLN B 1 16 ? -5.398 6.707 3.426 1 80 16 GLN B N 1
ATOM 1693 C CA . GLN B 1 16 ? -4.293 5.781 3.195 1 80 16 GLN B CA 1
ATOM 1694 C C . GLN B 1 16 ? -4.691 4.676 2.225 1 80 16 GLN B C 1
ATOM 1696 O O . GLN B 1 16 ? -3.951 4.359 1.292 1 80 16 GLN B O 1
ATOM 1701 N N . LYS B 1 17 ? -5.766 4.098 2.5 1 73.75 17 LYS B N 1
ATOM 1702 C CA . LYS B 1 17 ? -6.254 3.023 1.642 1 73.75 17 LYS B CA 1
ATOM 1703 C C . LYS B 1 17 ? -6.406 3.5 0.2 1 73.75 17 LYS B C 1
ATOM 1705 O O . LYS B 1 17 ? -5.977 2.818 -0.733 1 73.75 17 LYS B O 1
ATOM 1710 N N . LYS B 1 18 ? -6.965 4.633 0.025 1 76.56 18 LYS B N 1
ATOM 1711 C CA . LYS B 1 18 ? -7.203 5.195 -1.302 1 76.56 18 LYS B CA 1
ATOM 1712 C C . LYS B 1 18 ? -5.887 5.504 -2.014 1 76.56 18 LYS B C 1
ATOM 1714 O O . LYS B 1 18 ? -5.734 5.207 -3.199 1 76.56 18 LYS B O 1
ATOM 1719 N N . PHE B 1 19 ? -4.98 6.031 -1.278 1 77.81 19 PHE B N 1
ATOM 1720 C CA . PHE B 1 19 ? -3.752 6.5 -1.909 1 77.81 19 PHE B CA 1
ATOM 1721 C C . PHE B 1 19 ? -2.809 5.336 -2.186 1 77.81 19 PHE B C 1
ATOM 1723 O O . PHE B 1 19 ? -2.074 5.348 -3.176 1 77.81 19 PHE B O 1
ATOM 1730 N N . LEU B 1 20 ? -2.76 4.426 -1.296 1 69.88 20 LEU B N 1
ATOM 1731 C CA . LEU B 1 20 ? -1.926 3.25 -1.511 1 69.88 20 LEU B CA 1
ATOM 1732 C C . LEU B 1 20 ? -2.318 2.531 -2.797 1 69.88 20 LEU B C 1
ATOM 1734 O O . LEU B 1 20 ? -1.454 2.037 -3.525 1 69.88 20 LEU B O 1
ATOM 1738 N N . GLY B 1 21 ? -3.531 2.424 -2.975 1 65.25 21 GLY B N 1
ATOM 1739 C CA . GLY B 1 21 ? -4.012 1.792 -4.195 1 65.25 21 GLY B CA 1
ATOM 1740 C C . GLY B 1 21 ? -3.529 2.486 -5.453 1 65.25 21 GLY B C 1
ATOM 1741 O O . GLY B 1 21 ? -3.232 1.831 -6.457 1 65.25 21 GLY B O 1
ATOM 1742 N N . LYS B 1 22 ? -3.395 3.742 -5.402 1 68.81 22 LYS B N 1
ATOM 1743 C CA . LYS B 1 22 ? -2.977 4.535 -6.555 1 68.81 22 LYS B CA 1
ATOM 1744 C C . LYS B 1 22 ? -1.471 4.426 -6.777 1 68.81 22 LYS B C 1
ATOM 1746 O O . LYS B 1 22 ? -1.017 4.266 -7.91 1 68.81 22 LYS B O 1
ATOM 1751 N N . VAL B 1 23 ? -0.717 4.66 -5.707 1 61.59 23 VAL B N 1
ATOM 1752 C CA . VAL B 1 23 ? 0.74 4.648 -5.797 1 61.59 23 VAL B CA 1
ATOM 1753 C C . VAL B 1 23 ? 1.228 3.23 -6.086 1 61.59 23 VAL B C 1
ATOM 1755 O O . VAL B 1 23 ? 2.139 3.033 -6.895 1 61.59 23 VAL B O 1
ATOM 1758 N N . THR B 1 24 ? 0.798 2.256 -5.293 1 55 24 THR B N 1
ATOM 1759 C CA . THR B 1 24 ? 1.18 0.868 -5.531 1 55 24 THR B CA 1
ATOM 1760 C C . THR B 1 24 ? 0.929 0.481 -6.988 1 55 24 THR B C 1
ATOM 1762 O O . THR B 1 24 ? 1.713 -0.262 -7.582 1 55 24 THR B O 1
ATOM 1765 N N . ASN B 1 25 ? -0.167 0.954 -7.492 1 55.44 25 ASN B N 1
ATOM 1766 C CA . ASN B 1 25 ? -0.418 0.636 -8.891 1 55.44 25 ASN B CA 1
ATOM 1767 C C . ASN B 1 25 ? 0.77 1.01 -9.773 1 55.44 25 ASN B C 1
ATOM 1769 O O . ASN B 1 25 ? 1.145 0.253 -10.672 1 55.44 25 ASN B O 1
ATOM 1773 N N . LYS B 1 26 ? 1.267 1.991 -9.461 1 53.5 26 LYS B N 1
ATOM 1774 C CA . LYS B 1 26 ? 2.318 2.459 -10.359 1 53.5 26 LYS B CA 1
ATOM 1775 C C . LYS B 1 26 ? 3.605 1.662 -10.156 1 53.5 26 LYS B C 1
ATOM 1777 O O . LYS B 1 26 ? 4.188 1.165 -11.125 1 53.5 26 LYS B O 1
ATOM 1782 N N . ASN B 1 27 ? 4.066 1.633 -8.906 1 51.25 27 ASN B N 1
ATOM 1783 C CA . ASN B 1 27 ? 5.379 1.044 -8.656 1 51.25 27 ASN B CA 1
ATOM 1784 C C . ASN B 1 27 ? 5.289 -0.466 -8.461 1 51.25 27 ASN B C 1
ATOM 1786 O O . ASN B 1 27 ? 6.172 -1.207 -8.898 1 51.25 27 ASN B O 1
ATOM 1790 N N . VAL B 1 28 ? 4.262 -0.791 -7.699 1 50.81 28 VAL B N 1
ATOM 1791 C CA . VAL B 1 28 ? 4.176 -2.207 -7.359 1 50.81 28 VAL B CA 1
ATOM 1792 C C . VAL B 1 28 ? 3.807 -3.014 -8.602 1 50.81 28 VAL B C 1
ATOM 1794 O O . VAL B 1 28 ? 4.305 -4.125 -8.797 1 50.81 28 VAL B O 1
ATOM 1797 N N . ILE B 1 29 ? 2.811 -2.441 -9.391 1 49.84 29 ILE B N 1
ATOM 1798 C CA . ILE B 1 29 ? 2.514 -3.17 -10.625 1 49.84 29 ILE B CA 1
ATOM 1799 C C . ILE B 1 29 ? 3.816 -3.561 -11.32 1 49.84 29 ILE B C 1
ATOM 1801 O O . ILE B 1 29 ? 3.941 -4.672 -11.836 1 49.84 29 ILE B O 1
ATOM 1805 N N . LYS B 1 30 ? 4.691 -2.637 -11.227 1 49.72 30 LYS B N 1
ATOM 1806 C CA . LYS B 1 30 ? 5.922 -2.922 -11.953 1 49.72 30 LYS B CA 1
ATOM 1807 C C . LYS B 1 30 ? 6.641 -4.137 -11.367 1 49.72 30 LYS B C 1
ATOM 1809 O O . LYS B 1 30 ? 7.273 -4.902 -12.094 1 49.72 30 LYS B O 1
ATOM 1814 N N . LEU B 1 31 ? 6.617 -4.152 -10.141 1 49.53 31 LEU B N 1
ATOM 1815 C CA . LEU B 1 31 ? 7.441 -5.172 -9.5 1 49.53 31 LEU B CA 1
ATOM 1816 C C . LEU B 1 31 ? 6.852 -6.562 -9.711 1 49.53 31 LEU B C 1
ATOM 1818 O O . LEU B 1 31 ? 7.59 -7.539 -9.844 1 49.53 31 LEU B O 1
ATOM 1822 N N . PHE B 1 32 ? 5.59 -6.656 -9.539 1 50.19 32 PHE B N 1
ATOM 1823 C CA . PHE B 1 32 ? 5.066 -8.016 -9.492 1 50.19 32 PHE B CA 1
ATOM 1824 C C . PHE B 1 32 ? 4.84 -8.562 -10.891 1 50.19 32 PHE B C 1
ATOM 1826 O O . PHE B 1 32 ? 5.016 -9.758 -11.133 1 50.19 32 PHE B O 1
ATOM 1833 N N . ILE B 1 33 ? 4.348 -7.73 -11.742 1 54.53 33 ILE B N 1
ATOM 1834 C CA . ILE B 1 33 ? 3.879 -8.352 -12.977 1 54.53 33 ILE B CA 1
ATOM 1835 C C . ILE B 1 33 ? 4.762 -7.914 -14.141 1 54.53 33 ILE B C 1
ATOM 1837 O O . ILE B 1 33 ? 4.559 -6.84 -14.711 1 54.53 33 ILE B O 1
ATOM 1841 N N . HIS B 1 34 ? 5.875 -8.438 -14.016 1 58.09 34 HIS B N 1
ATOM 1842 C CA . HIS B 1 34 ? 6.461 -8.367 -15.352 1 58.09 34 HIS B CA 1
ATOM 1843 C C . HIS B 1 34 ? 5.547 -9.016 -16.391 1 58.09 34 HIS B C 1
ATOM 1845 O O . HIS B 1 34 ? 4.828 -9.969 -16.078 1 58.09 34 HIS B O 1
ATOM 1851 N N . GLU B 1 35 ? 5.293 -8.328 -17.391 1 61.66 35 GLU B N 1
ATOM 1852 C CA . GLU B 1 35 ? 4.516 -8.82 -18.531 1 61.66 35 GLU B CA 1
ATOM 1853 C C . GLU B 1 35 ? 4.734 -10.32 -18.734 1 61.66 35 GLU B C 1
ATOM 1855 O O . GLU B 1 35 ? 3.807 -11.039 -19.109 1 61.66 35 GLU B O 1
ATOM 1860 N N . ARG B 1 36 ? 5.855 -10.695 -18.406 1 67.38 36 ARG B N 1
ATOM 1861 C CA . ARG B 1 36 ? 6.203 -12.094 -18.609 1 67.38 36 ARG B CA 1
ATOM 1862 C C . ARG B 1 36 ? 5.422 -13 -17.672 1 67.38 36 ARG B C 1
ATOM 1864 O O . ARG B 1 36 ? 4.91 -14.047 -18.094 1 67.38 36 ARG B O 1
ATOM 1871 N N . ASN B 1 37 ? 5.266 -12.523 -16.484 1 77.5 37 ASN B N 1
ATOM 1872 C CA . ASN B 1 37 ? 4.551 -13.352 -15.523 1 77.5 37 ASN B CA 1
ATOM 1873 C C . ASN B 1 37 ? 3.057 -13.414 -15.836 1 77.5 37 ASN B C 1
ATOM 1875 O O . ASN B 1 37 ? 2.424 -14.461 -15.656 1 77.5 37 ASN B O 1
ATOM 1879 N N . ALA B 1 38 ? 2.662 -12.406 -16.453 1 82.81 38 ALA B N 1
ATOM 1880 C CA . ALA B 1 38 ? 1.252 -12.391 -16.844 1 82.81 38 ALA B CA 1
ATOM 1881 C C . ALA B 1 38 ? 0.983 -13.359 -17.984 1 82.81 38 ALA B C 1
ATOM 1883 O O . ALA B 1 38 ? -0.05 -14.031 -18.016 1 82.81 38 ALA B O 1
ATOM 1884 N N . ASN B 1 39 ? 1.893 -13.438 -18.906 1 85.25 39 ASN B N 1
ATOM 1885 C CA . ASN B 1 39 ? 1.746 -14.344 -20.047 1 85.25 39 ASN B CA 1
ATOM 1886 C C . ASN B 1 39 ? 1.721 -15.797 -19.594 1 85.25 39 ASN B C 1
ATOM 1888 O O . ASN B 1 39 ? 0.954 -16.609 -20.125 1 85.25 39 ASN B O 1
ATOM 1892 N N . ILE B 1 40 ? 2.588 -16.047 -18.688 1 90.38 40 ILE B N 1
ATOM 1893 C CA . ILE B 1 40 ? 2.639 -17.406 -18.172 1 90.38 40 ILE B CA 1
ATOM 1894 C C . ILE B 1 40 ? 1.304 -17.766 -17.531 1 90.38 40 ILE B C 1
ATOM 1896 O O . ILE B 1 40 ? 0.76 -18.844 -17.766 1 90.38 40 ILE B O 1
ATOM 1900 N N . LEU B 1 41 ? 0.779 -16.844 -16.812 1 92.75 41 LEU B N 1
ATOM 1901 C CA . LEU B 1 41 ? -0.481 -17.094 -16.125 1 92.75 41 LEU B CA 1
ATOM 1902 C C . LEU B 1 41 ? -1.635 -17.203 -17.109 1 92.75 41 LEU B C 1
ATOM 1904 O O . LEU B 1 41 ? -2.535 -18.031 -16.938 1 92.75 41 LEU B O 1
ATOM 1908 N N . ASP B 1 42 ? -1.634 -16.438 -18.141 1 93.25 42 ASP B N 1
ATOM 1909 C CA . ASP B 1 42 ? -2.645 -16.547 -19.188 1 93.25 42 ASP B CA 1
ATOM 1910 C C . ASP B 1 42 ? -2.605 -17.922 -19.859 1 93.25 42 ASP B C 1
ATOM 1912 O O . ASP B 1 42 ? -3.65 -18.531 -20.125 1 93.25 42 ASP B O 1
ATOM 1916 N N . ASN B 1 43 ? -1.442 -18.344 -20.078 1 93.88 43 ASN B N 1
ATOM 1917 C CA . ASN B 1 43 ? -1.304 -19.641 -20.734 1 93.88 43 ASN B CA 1
ATOM 1918 C C . ASN B 1 43 ? -1.606 -20.781 -19.781 1 93.88 43 ASN B C 1
ATOM 1920 O O . ASN B 1 43 ? -2.086 -21.844 -20.188 1 93.88 43 ASN B O 1
ATOM 1924 N N . LEU B 1 44 ? -1.343 -20.578 -18.547 1 95.56 44 LEU B N 1
ATOM 1925 C CA . LEU B 1 44 ? -1.753 -21.562 -17.562 1 95.56 44 LEU B CA 1
ATOM 1926 C C . LEU B 1 44 ? -3.271 -21.703 -17.516 1 95.56 44 LEU B C 1
ATOM 1928 O O . LEU B 1 44 ? -3.803 -22.797 -17.391 1 95.56 44 LEU B O 1
ATOM 1932 N N . TYR B 1 45 ? -3.945 -20.578 -17.594 1 96.94 45 TYR B N 1
ATOM 1933 C CA . TYR B 1 45 ? -5.402 -20.594 -17.703 1 96.94 45 TYR B CA 1
ATOM 1934 C C . TYR B 1 45 ? -5.852 -21.375 -18.922 1 96.94 45 TYR B C 1
ATOM 1936 O O . TYR B 1 45 ? -6.742 -22.219 -18.844 1 96.94 45 TYR B O 1
ATOM 1944 N N . ARG 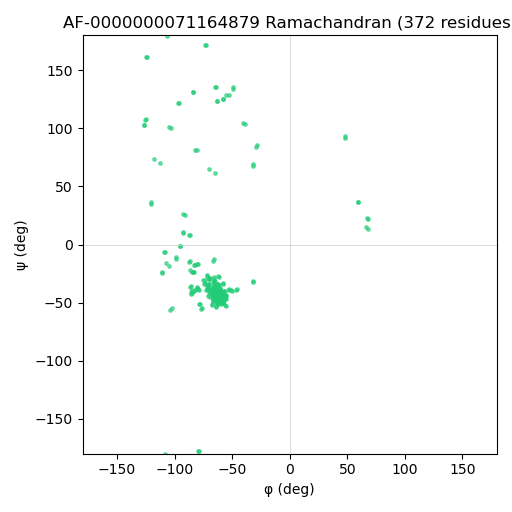B 1 46 ? -5.277 -21.062 -20.031 1 96.69 46 ARG B N 1
ATOM 1945 C CA . ARG B 1 46 ? -5.629 -21.75 -21.266 1 96.69 46 ARG B CA 1
ATOM 1946 C C . ARG B 1 46 ? -5.406 -23.25 -21.156 1 96.69 46 ARG B C 1
ATOM 1948 O O . ARG B 1 46 ? -6.254 -24.047 -21.562 1 96.69 46 ARG B O 1
ATOM 1955 N N . LEU B 1 47 ? -4.297 -23.594 -20.594 1 97.12 47 LEU B N 1
ATOM 1956 C CA . LEU B 1 47 ? -3.965 -25.016 -20.406 1 97.12 47 LEU B CA 1
ATOM 1957 C C . LEU B 1 47 ? -5.008 -25.703 -19.547 1 97.12 47 LEU B C 1
ATOM 1959 O O . LEU B 1 47 ? -5.504 -26.781 -19.906 1 97.12 47 LEU B O 1
ATOM 1963 N N . ALA B 1 48 ? -5.289 -25.078 -18.391 1 97.5 48 ALA B N 1
ATOM 1964 C CA . ALA B 1 48 ? -6.281 -25.656 -17.484 1 97.5 48 ALA B CA 1
ATOM 1965 C C . ALA B 1 48 ? -7.645 -25.766 -18.156 1 97.5 48 ALA B C 1
ATOM 1967 O O . ALA B 1 48 ? -8.352 -26.75 -18 1 97.5 48 ALA B O 1
ATOM 1968 N N . LYS B 1 49 ? -7.996 -24.734 -18.922 1 97.12 49 LYS B N 1
ATOM 1969 C CA . LYS B 1 49 ? -9.281 -24.719 -19.625 1 97.12 49 LYS B CA 1
ATOM 1970 C C . LYS B 1 49 ? -9.391 -25.859 -20.625 1 97.12 49 LYS B C 1
ATOM 1972 O O . LYS B 1 49 ? -10.414 -26.547 -20.688 1 97.12 49 LYS B O 1
ATOM 1977 N N . ILE B 1 50 ? -8.391 -26.031 -21.406 1 96.56 50 ILE B N 1
ATOM 1978 C CA . ILE B 1 50 ? -8.383 -27.094 -22.406 1 96.56 50 ILE B CA 1
ATOM 1979 C C . ILE B 1 50 ? -8.453 -28.453 -21.719 1 96.56 50 ILE B C 1
ATOM 1981 O O . ILE B 1 50 ? -9.242 -29.312 -22.094 1 96.56 50 ILE B O 1
ATOM 1985 N N . TYR B 1 51 ? -7.672 -28.609 -20.672 1 96.5 51 TYR B N 1
ATOM 1986 C CA . TYR B 1 51 ? -7.57 -29.891 -19.984 1 96.5 51 TYR B CA 1
ATOM 1987 C C . TYR B 1 51 ? -8.883 -30.25 -19.297 1 96.5 51 TYR B C 1
ATOM 1989 O O . TYR B 1 51 ? -9.359 -31.391 -19.422 1 96.5 51 TYR B O 1
ATOM 1997 N N . THR B 1 52 ? -9.438 -29.297 -18.578 1 96.56 52 THR B N 1
ATOM 1998 C CA . THR B 1 52 ? -10.617 -29.594 -17.781 1 96.56 52 THR B CA 1
ATOM 1999 C C . THR B 1 52 ? -11.883 -29.5 -18.625 1 96.56 52 THR B C 1
ATOM 2001 O O . THR B 1 52 ? -12.922 -30.062 -18.266 1 96.56 52 THR B O 1
ATOM 2004 N N . GLY B 1 53 ? -11.812 -28.766 -19.656 1 95.81 53 GLY B N 1
ATOM 2005 C CA . GLY B 1 53 ? -13.016 -28.469 -20.406 1 95.81 53 GLY B CA 1
ATOM 2006 C C . GLY B 1 53 ? -13.992 -27.578 -19.656 1 95.81 53 GLY B C 1
ATOM 2007 O O . GLY B 1 53 ? -15.172 -27.531 -20 1 95.81 53 GLY B O 1
ATOM 2008 N N . ASN B 1 54 ? -13.531 -26.969 -18.562 1 96.38 54 ASN B N 1
ATOM 2009 C CA . ASN B 1 54 ? -14.375 -26.172 -17.688 1 96.38 54 ASN B CA 1
ATOM 2010 C C . ASN B 1 54 ? -13.797 -24.781 -17.469 1 96.38 54 ASN B C 1
ATOM 2012 O O . ASN B 1 54 ? -12.844 -24.594 -16.703 1 96.38 54 ASN B O 1
ATOM 2016 N N . LYS B 1 55 ? -14.383 -23.891 -18.141 1 95.69 55 LYS B N 1
ATOM 2017 C CA . LYS B 1 55 ? -13.914 -22.5 -18.109 1 95.69 55 LYS B CA 1
ATOM 2018 C C . LYS B 1 55 ? -13.945 -21.938 -16.688 1 95.69 55 LYS B C 1
ATOM 2020 O O . LYS B 1 55 ? -12.961 -21.359 -16.234 1 95.69 55 LYS B O 1
ATOM 2025 N N . LYS B 1 56 ? -15.055 -22.125 -15.961 1 96.12 56 LYS B N 1
ATOM 2026 C CA . LYS B 1 56 ? -15.25 -21.562 -14.625 1 96.12 56 LYS B CA 1
ATOM 2027 C C . LYS B 1 56 ? -14.211 -22.109 -13.648 1 96.12 56 LYS B C 1
ATOM 2029 O O . LYS B 1 56 ? -13.617 -21.344 -12.891 1 96.12 56 LYS B O 1
ATOM 2034 N N . GLU B 1 57 ? -14.016 -23.359 -13.688 1 96 57 GLU B N 1
ATOM 2035 C CA . GLU B 1 57 ? -13.039 -24 -12.797 1 96 57 GLU B CA 1
ATOM 2036 C C . GLU B 1 57 ? -11.625 -23.531 -13.109 1 96 57 GLU B C 1
ATOM 2038 O O . GLU B 1 57 ? -10.82 -23.328 -12.195 1 96 57 GLU B O 1
ATOM 2043 N N . SER B 1 58 ? -11.344 -23.391 -14.359 1 97.31 58 SER B N 1
ATOM 2044 C CA . SER B 1 58 ? -10.016 -22.969 -14.781 1 97.31 58 SER B CA 1
ATOM 2045 C C . SER B 1 58 ? -9.75 -21.516 -14.398 1 97.31 58 SER B C 1
ATOM 2047 O O . SER B 1 58 ? -8.625 -21.172 -14.016 1 97.31 58 SER B O 1
ATOM 2049 N N . G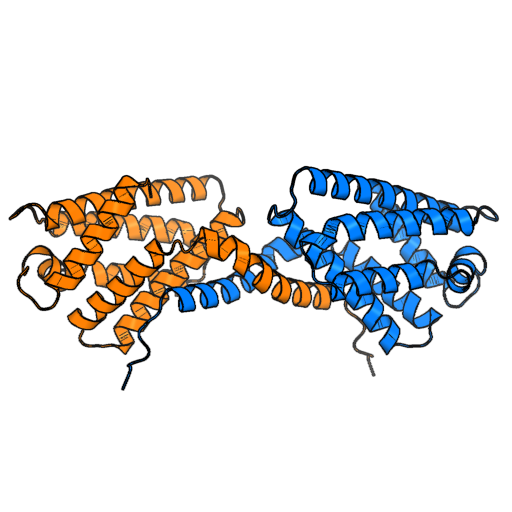LU B 1 59 ? -10.758 -20.688 -14.531 1 96.25 59 GLU B N 1
ATOM 2050 C CA . GLU B 1 59 ? -10.641 -19.312 -14.094 1 96.25 59 GLU B CA 1
ATOM 2051 C C . GLU B 1 59 ? -10.375 -19.219 -12.594 1 96.25 59 GLU B C 1
ATOM 2053 O O . GLU B 1 59 ? -9.523 -18.453 -12.148 1 96.25 59 GLU B O 1
ATOM 2058 N N . LYS B 1 60 ? -11.109 -19.953 -11.844 1 96.81 60 LYS B N 1
ATOM 2059 C CA . LYS B 1 60 ? -10.945 -19.969 -10.391 1 96.81 60 LYS B CA 1
ATOM 2060 C C . LYS B 1 60 ? -9.531 -20.406 -10.008 1 96.81 60 LYS B C 1
ATOM 2062 O O . LYS B 1 60 ? -8.906 -19.812 -9.133 1 96.81 60 LYS B O 1
ATOM 2067 N N . LEU B 1 61 ? -9.055 -21.438 -10.602 1 97.5 61 LEU B N 1
ATOM 2068 C CA . LEU B 1 61 ? -7.715 -21.953 -10.352 1 97.5 61 LEU B CA 1
ATOM 2069 C C . LEU B 1 61 ? -6.668 -20.859 -10.578 1 97.5 61 LEU B C 1
ATOM 2071 O O . LEU B 1 61 ? -5.816 -20.625 -9.719 1 97.5 61 LEU B O 1
ATOM 2075 N N . THR B 1 62 ? -6.707 -20.234 -11.719 1 96.44 62 THR B N 1
ATOM 2076 C CA . THR B 1 62 ? -5.699 -19.25 -12.094 1 96.44 62 THR B CA 1
ATOM 2077 C C . THR B 1 62 ? -5.805 -18 -11.219 1 96.44 62 THR B C 1
ATOM 2079 O O . THR B 1 62 ? -4.789 -17.422 -10.836 1 96.44 62 THR B O 1
ATOM 2082 N N . LYS B 1 63 ? -7.07 -17.625 -10.945 1 94.81 63 LYS B N 1
ATOM 2083 C CA . LYS B 1 63 ? -7.273 -16.5 -10.031 1 94.81 63 LYS B CA 1
ATOM 2084 C C . LYS B 1 63 ? -6.664 -16.781 -8.664 1 94.81 63 LYS B C 1
ATOM 2086 O O . LYS B 1 63 ? -6.059 -15.906 -8.055 1 94.81 63 LYS B O 1
ATOM 2091 N N . ASN B 1 64 ? -6.875 -17.984 -8.195 1 95.75 64 ASN B N 1
ATOM 2092 C CA . ASN B 1 64 ? -6.297 -18.375 -6.914 1 95.75 64 ASN B CA 1
ATOM 2093 C C . ASN B 1 64 ? -4.773 -18.297 -6.941 1 95.75 64 ASN B C 1
ATOM 2095 O O . ASN B 1 64 ? -4.148 -17.875 -5.961 1 95.75 64 ASN B O 1
ATOM 2099 N N . ILE B 1 65 ? -4.195 -18.656 -8.016 1 95.44 65 ILE B N 1
ATOM 2100 C CA . ILE B 1 65 ? -2.746 -18.578 -8.172 1 95.44 65 ILE B CA 1
ATOM 2101 C C . ILE B 1 65 ? -2.297 -17.125 -8.094 1 95.44 65 ILE B C 1
ATOM 2103 O O . ILE B 1 65 ? -1.357 -16.797 -7.371 1 95.44 65 ILE B O 1
ATOM 2107 N N . ILE B 1 66 ? -2.941 -16.312 -8.781 1 91.69 66 ILE B N 1
ATOM 2108 C CA . ILE B 1 66 ? -2.609 -14.898 -8.828 1 91.69 66 ILE B CA 1
ATOM 2109 C C . ILE B 1 66 ? -2.713 -14.297 -7.426 1 91.69 66 ILE B C 1
ATOM 2111 O O . ILE B 1 66 ? -1.833 -13.547 -7 1 91.69 66 ILE B O 1
ATOM 2115 N N . LYS B 1 67 ? -3.734 -14.617 -6.75 1 91.12 67 LYS B N 1
ATOM 2116 C CA . LYS B 1 67 ? -3.938 -14.094 -5.398 1 91.12 67 LYS B CA 1
ATOM 2117 C C . LYS B 1 67 ? -2.775 -14.477 -4.484 1 91.12 67 LYS B C 1
ATOM 2119 O O . LYS B 1 67 ? -2.289 -13.641 -3.715 1 91.12 67 LYS B O 1
ATOM 2124 N N . ILE B 1 68 ? -2.379 -15.68 -4.559 1 92.44 68 ILE B N 1
ATOM 2125 C CA . ILE B 1 68 ? -1.271 -16.141 -3.729 1 92.44 68 ILE B CA 1
ATOM 2126 C C . ILE B 1 68 ? -0.006 -15.359 -4.078 1 92.44 68 ILE B C 1
ATOM 2128 O O . ILE B 1 68 ? 0.714 -14.898 -3.186 1 92.44 68 ILE B O 1
ATOM 2132 N N . ILE B 1 69 ? 0.232 -15.211 -5.383 1 90.69 69 ILE B N 1
ATOM 2133 C CA . ILE B 1 69 ? 1.427 -14.516 -5.844 1 90.69 69 ILE B CA 1
ATOM 2134 C C . ILE B 1 69 ? 1.409 -13.07 -5.352 1 90.69 69 ILE B C 1
ATOM 2136 O O . ILE B 1 69 ? 2.416 -12.57 -4.84 1 90.69 69 ILE B O 1
ATOM 2140 N N . VAL B 1 70 ? 0.319 -12.477 -5.512 1 86.62 70 VAL B N 1
ATOM 2141 C CA . VAL B 1 70 ? 0.182 -11.07 -5.125 1 86.62 70 VAL B CA 1
ATOM 2142 C C . VAL B 1 70 ? 0.37 -10.938 -3.615 1 86.62 70 VAL B C 1
ATOM 2144 O O . VAL B 1 70 ? 1.084 -10.039 -3.15 1 86.62 70 VAL B O 1
ATOM 2147 N N . LYS B 1 71 ? -0.243 -11.766 -2.838 1 86.62 71 LYS B N 1
ATOM 2148 C CA . LYS B 1 71 ? -0.139 -11.719 -1.383 1 86.62 71 LYS B CA 1
ATOM 2149 C C . LYS B 1 71 ? 1.303 -11.922 -0.928 1 86.62 71 LYS B C 1
ATOM 2151 O O .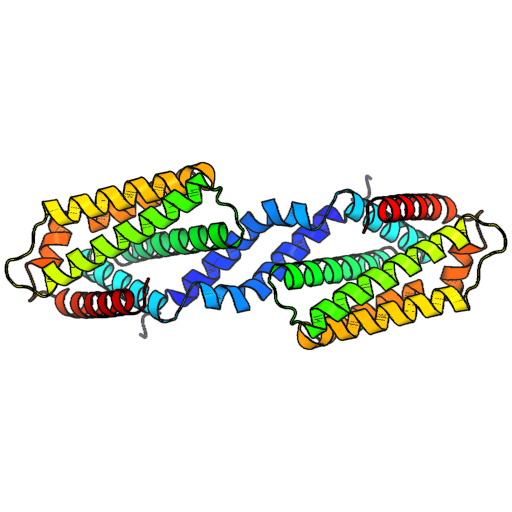 LYS B 1 71 ? 1.793 -11.203 -0.057 1 86.62 71 LYS B O 1
ATOM 2156 N N . LEU B 1 72 ? 1.911 -12.875 -1.519 1 88.5 72 LEU B N 1
ATOM 2157 C CA . LEU B 1 72 ? 3.305 -13.148 -1.186 1 88.5 72 LEU B CA 1
ATOM 2158 C C . LEU B 1 72 ? 4.184 -11.938 -1.475 1 88.5 72 LEU B C 1
ATOM 2160 O O . LEU B 1 72 ? 5.051 -11.586 -0.673 1 88.5 72 LEU B O 1
ATOM 2164 N N . SER B 1 73 ? 4.016 -11.383 -2.588 1 84.81 73 SER B N 1
ATOM 2165 C CA . SER B 1 73 ? 4.812 -10.234 -3.008 1 84.81 73 SER B CA 1
ATOM 2166 C C . SER B 1 73 ? 4.633 -9.062 -2.053 1 84.81 73 SER B C 1
ATOM 2168 O O . SER B 1 73 ? 5.602 -8.391 -1.695 1 84.81 73 SER B O 1
ATOM 2170 N N . ILE B 1 74 ? 3.43 -8.828 -1.767 1 79.81 74 ILE B N 1
ATOM 2171 C CA . ILE B 1 74 ? 3.129 -7.707 -0.879 1 79.81 74 ILE B CA 1
ATOM 2172 C C . ILE B 1 74 ? 3.744 -7.961 0.496 1 79.81 74 ILE B C 1
ATOM 2174 O O . ILE B 1 74 ? 4.324 -7.055 1.098 1 79.81 74 ILE B O 1
ATOM 2178 N N . LEU B 1 75 ? 3.615 -9.156 1.023 1 82.56 75 LEU B N 1
ATOM 2179 C CA . LEU B 1 75 ? 4.215 -9.5 2.311 1 82.56 75 LEU B CA 1
ATOM 2180 C C . LEU B 1 75 ? 5.723 -9.297 2.277 1 82.56 75 LEU B C 1
ATOM 2182 O O . LEU B 1 75 ? 6.305 -8.766 3.227 1 82.56 75 LEU B O 1
ATOM 2186 N N . TYR B 1 76 ? 6.273 -9.688 1.226 1 82.44 76 TYR B N 1
ATOM 2187 C CA . TYR B 1 76 ? 7.719 -9.586 1.061 1 82.44 76 TYR B CA 1
ATOM 2188 C C . TYR B 1 76 ? 8.156 -8.125 0.997 1 82.44 76 TYR B C 1
ATOM 2190 O O . TYR B 1 76 ? 9.102 -7.727 1.68 1 82.44 76 TYR B O 1
ATOM 2198 N N . ARG B 1 77 ? 7.512 -7.395 0.299 1 73.88 77 ARG B N 1
ATOM 2199 C CA . ARG B 1 77 ? 7.875 -6 0.078 1 73.88 77 ARG B CA 1
ATOM 2200 C C . ARG B 1 77 ? 7.664 -5.172 1.341 1 73.88 77 ARG B C 1
ATOM 2202 O O . ARG B 1 77 ? 8.352 -4.172 1.558 1 73.88 77 ARG B O 1
ATOM 2209 N N . ASN B 1 78 ? 6.711 -5.625 2.088 1 72.5 78 ASN B N 1
ATOM 2210 C CA . ASN B 1 78 ? 6.395 -4.883 3.303 1 72.5 78 ASN B CA 1
ATOM 2211 C C . ASN B 1 78 ? 7.164 -5.426 4.504 1 72.5 78 ASN B C 1
ATOM 2213 O O . ASN B 1 78 ? 6.805 -5.152 5.652 1 72.5 78 ASN B O 1
ATOM 2217 N N . ASP B 1 79 ? 8.125 -6.312 4.258 1 77.62 79 ASP B N 1
ATOM 2218 C CA . ASP B 1 79 ? 9.039 -6.832 5.27 1 77.62 79 ASP B CA 1
ATOM 2219 C C . ASP B 1 79 ? 8.273 -7.539 6.387 1 77.62 79 ASP B C 1
ATOM 2221 O O . ASP B 1 79 ? 8.57 -7.34 7.57 1 77.62 79 ASP B O 1
ATOM 2225 N N . GLN B 1 80 ? 7.309 -8.141 5.953 1 79.19 80 GLN B N 1
ATOM 2226 C CA . GLN B 1 80 ? 6.477 -8.828 6.938 1 79.19 80 GLN B CA 1
ATOM 2227 C C . GLN B 1 80 ? 7.094 -10.156 7.348 1 79.19 80 GLN B C 1
ATOM 2229 O O . GLN B 1 80 ? 6.703 -10.742 8.359 1 79.19 80 GLN B O 1
ATOM 2234 N N . PHE B 1 81 ? 8.008 -10.633 6.59 1 87.44 81 PHE B N 1
ATOM 2235 C CA . PHE B 1 81 ? 8.641 -11.914 6.875 1 87.44 81 PHE B CA 1
ATOM 2236 C C . PHE B 1 81 ? 9.781 -11.75 7.871 1 87.44 81 PHE B C 1
ATOM 2238 O O . PHE B 1 81 ? 10.594 -10.836 7.734 1 87.44 81 PHE B O 1
ATOM 2245 N N . ASP B 1 82 ? 9.75 -12.57 8.828 1 92.25 82 ASP B N 1
ATOM 2246 C CA . ASP B 1 82 ? 10.898 -12.57 9.734 1 92.25 82 ASP B CA 1
ATOM 2247 C C . ASP B 1 82 ? 12.07 -13.336 9.133 1 92.25 82 ASP B C 1
ATOM 2249 O O . ASP B 1 82 ? 12 -13.789 7.988 1 92.25 82 ASP B O 1
ATOM 2253 N N . SER B 1 83 ? 13.18 -13.461 9.891 1 93.56 83 SER B N 1
ATOM 2254 C CA . SER B 1 83 ? 14.406 -14.047 9.359 1 93.56 83 SER B CA 1
ATOM 2255 C C . SER B 1 83 ? 14.188 -15.5 8.953 1 93.56 83 SER B C 1
ATOM 2257 O O . SER B 1 83 ? 14.672 -15.938 7.906 1 93.56 83 SER B O 1
ATOM 2259 N N . ASN B 1 84 ? 13.492 -16.281 9.773 1 95.62 84 ASN B N 1
ATOM 2260 C CA . ASN B 1 84 ? 13.195 -17.672 9.445 1 95.62 84 ASN B CA 1
ATOM 2261 C C . ASN B 1 84 ? 12.32 -17.766 8.195 1 95.62 84 ASN B C 1
ATOM 2263 O O . ASN B 1 84 ? 12.555 -18.625 7.344 1 95.62 84 ASN B O 1
ATOM 2267 N N . GLU B 1 85 ? 11.383 -16.875 8.109 1 95.5 85 GLU B N 1
ATOM 2268 C CA . GLU B 1 85 ? 10.477 -16.875 6.961 1 95.5 85 GLU B CA 1
ATOM 2269 C C . GLU B 1 85 ? 11.195 -16.453 5.688 1 95.5 85 GLU B C 1
ATOM 2271 O O . GLU B 1 85 ? 10.898 -16.953 4.598 1 95.5 85 GLU B O 1
ATOM 2276 N N . LEU B 1 86 ? 12.102 -15.594 5.816 1 94.94 86 LEU B N 1
ATOM 2277 C CA . LEU B 1 86 ? 12.906 -15.195 4.664 1 94.94 86 LEU B CA 1
ATOM 2278 C C . LEU B 1 86 ? 13.742 -16.359 4.156 1 94.94 86 LEU B C 1
ATOM 2280 O O . LEU B 1 86 ? 13.93 -16.516 2.949 1 94.94 86 LEU B O 1
ATOM 2284 N N . GLU B 1 87 ? 14.234 -17.078 5.098 1 96.56 87 GLU B N 1
ATOM 2285 C CA . GLU B 1 87 ? 14.953 -18.281 4.711 1 96.56 87 GLU B CA 1
ATOM 2286 C C . GLU B 1 87 ? 14.031 -19.266 3.994 1 96.56 87 GLU B C 1
ATOM 2288 O O . GLU B 1 87 ? 14.422 -19.891 3.002 1 96.56 87 GLU B O 1
ATOM 2293 N N . LEU B 1 88 ? 12.828 -19.438 4.508 1 96.44 88 LEU B N 1
ATOM 2294 C CA . LEU B 1 88 ? 11.836 -20.297 3.863 1 96.44 88 LEU B CA 1
ATOM 2295 C C . LEU B 1 88 ? 11.523 -19.797 2.455 1 96.44 88 LEU B C 1
ATOM 2297 O O 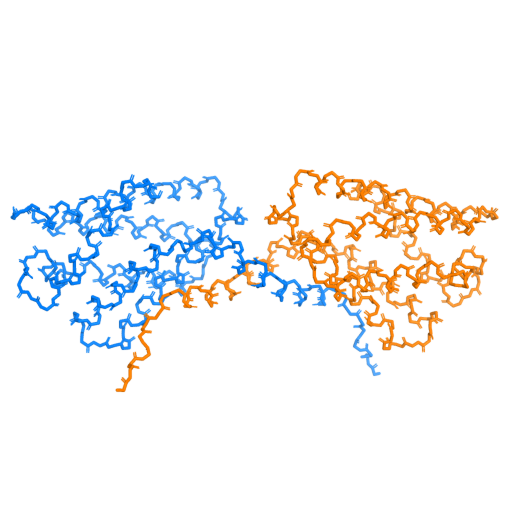. LEU B 1 88 ? 11.352 -20.609 1.533 1 96.44 88 LEU B O 1
ATOM 2301 N N . ALA B 1 89 ? 11.422 -18.484 2.314 1 95.25 89 ALA B N 1
ATOM 2302 C CA . ALA B 1 89 ? 11.164 -17.891 1.006 1 95.25 89 ALA B CA 1
ATOM 2303 C C . ALA B 1 89 ? 12.273 -18.234 0.019 1 95.25 89 ALA B C 1
ATOM 2305 O O . ALA B 1 89 ? 12.008 -18.562 -1.137 1 95.25 89 ALA B O 1
ATOM 2306 N N . ASN B 1 90 ? 13.469 -18.156 0.443 1 94 90 ASN B N 1
ATOM 2307 C CA . ASN B 1 90 ? 14.609 -18.5 -0.402 1 94 90 ASN B CA 1
ATOM 2308 C C . ASN B 1 90 ? 14.609 -19.984 -0.767 1 94 90 ASN B C 1
ATOM 2310 O O . ASN B 1 90 ? 14.93 -20.359 -1.899 1 94 90 ASN B O 1
ATOM 2314 N N . ASN B 1 91 ? 14.336 -20.75 0.216 1 96.5 91 ASN B N 1
ATOM 2315 C CA . ASN B 1 91 ? 14.219 -22.172 -0.048 1 96.5 91 ASN B CA 1
ATOM 2316 C C . ASN B 1 91 ? 13.141 -22.469 -1.087 1 96.5 91 ASN B C 1
ATOM 2318 O O . ASN B 1 91 ? 13.32 -23.328 -1.953 1 96.5 91 ASN B O 1
ATOM 2322 N N . PHE B 1 92 ? 12.078 -21.797 -0.966 1 96.75 92 PHE B N 1
ATOM 2323 C CA . PHE B 1 92 ? 11 -21.969 -1.931 1 96.75 92 PHE B CA 1
ATOM 2324 C C . PHE B 1 92 ? 11.461 -21.594 -3.332 1 96.75 92 PHE B C 1
ATOM 2326 O O . PHE B 1 92 ? 11.18 -22.312 -4.297 1 96.75 92 PHE B O 1
ATOM 2333 N N . LYS B 1 93 ? 12.086 -20.484 -3.406 1 92.88 93 LYS B N 1
ATOM 2334 C CA . LYS B 1 93 ? 12.602 -20.047 -4.699 1 92.88 93 LYS B CA 1
ATOM 2335 C C . LYS B 1 93 ? 13.508 -21.109 -5.324 1 92.88 93 LYS B C 1
ATOM 2337 O O . LYS B 1 93 ? 13.398 -21.391 -6.52 1 92.88 93 LYS B O 1
ATOM 2342 N N . ASP B 1 94 ? 14.344 -21.641 -4.5 1 94.44 94 ASP B N 1
ATOM 2343 C CA . ASP B 1 94 ? 15.273 -22.672 -4.98 1 94.44 94 ASP B CA 1
ATOM 2344 C C . ASP B 1 94 ? 14.523 -23.922 -5.43 1 94.44 94 ASP B C 1
ATOM 2346 O O . ASP B 1 94 ? 14.812 -24.469 -6.492 1 94.44 94 ASP B O 1
ATOM 2350 N N . LYS B 1 95 ? 13.625 -24.344 -4.637 1 95.88 95 LYS B N 1
ATOM 2351 C CA . LYS B 1 95 ? 12.867 -25.547 -4.965 1 95.88 95 LYS B CA 1
ATOM 2352 C C . LYS B 1 95 ? 12.008 -25.328 -6.203 1 95.88 95 LYS B C 1
ATOM 2354 O O . LYS B 1 95 ? 11.82 -26.25 -7.004 1 95.88 95 LYS B O 1
ATOM 2359 N N . PHE B 1 96 ? 11.484 -24.172 -6.348 1 95.19 96 PHE B N 1
ATOM 2360 C CA . PHE B 1 96 ? 10.688 -23.844 -7.523 1 95.19 96 PHE B CA 1
ATOM 2361 C C . PHE B 1 96 ? 11.555 -23.828 -8.773 1 95.19 96 PHE B C 1
ATOM 2363 O O . PHE B 1 96 ? 11.109 -24.25 -9.852 1 95.19 96 PHE B O 1
ATOM 2370 N N . ARG B 1 97 ? 12.719 -23.328 -8.625 1 93.75 97 ARG B N 1
ATOM 2371 C CA . ARG B 1 97 ? 13.672 -23.359 -9.727 1 93.75 97 ARG B CA 1
ATOM 2372 C C . ARG B 1 97 ? 13.977 -24.781 -10.148 1 93.75 97 ARG B C 1
ATOM 2374 O O . ARG B 1 97 ? 13.984 -25.094 -11.344 1 93.75 97 ARG B O 1
ATOM 2381 N N . GLU B 1 98 ? 14.203 -25.578 -9.203 1 96.19 98 GLU B N 1
ATOM 2382 C CA . GLU B 1 98 ? 14.461 -26.984 -9.477 1 96.19 98 GLU B CA 1
ATOM 2383 C C . GLU B 1 98 ? 13.266 -27.641 -10.164 1 96.19 98 GLU B C 1
ATOM 2385 O O . GLU B 1 98 ? 13.43 -28.391 -11.117 1 96.19 98 GLU B O 1
ATOM 2390 N N . LEU B 1 99 ? 12.086 -27.391 -9.664 1 97.06 99 LEU B N 1
ATOM 2391 C CA . LEU B 1 99 ? 10.867 -27.922 -10.273 1 97.06 99 LEU B CA 1
ATOM 2392 C C . LEU B 1 99 ? 10.758 -27.484 -11.734 1 97.06 99 LEU B C 1
ATOM 2394 O O . LEU B 1 99 ? 10.398 -28.281 -12.594 1 97.06 99 LEU B O 1
ATOM 2398 N N . THR B 1 100 ? 11.039 -26.25 -11.969 1 95.81 100 THR B N 1
ATOM 2399 C CA . THR B 1 100 ? 10.992 -25.719 -13.328 1 95.81 100 THR B CA 1
ATOM 2400 C C . THR B 1 100 ? 11.992 -26.453 -14.227 1 95.81 100 THR B C 1
ATOM 2402 O O . THR B 1 100 ? 11.664 -26.812 -15.359 1 95.81 100 THR B O 1
ATOM 2405 N N . MET B 1 101 ? 13.18 -26.656 -13.727 1 96 101 MET B N 1
ATOM 2406 C CA . MET B 1 101 ? 14.203 -27.375 -14.477 1 96 101 MET B CA 1
ATOM 2407 C C . MET B 1 101 ? 13.742 -28.797 -14.805 1 96 101 MET B C 1
ATOM 2409 O O . MET B 1 101 ? 13.938 -29.281 -15.922 1 96 101 MET B O 1
ATOM 2413 N N . VAL B 1 102 ? 13.156 -29.438 -13.875 1 96.81 102 VAL B N 1
ATOM 2414 C CA . VAL B 1 102 ? 12.656 -30.797 -14.039 1 96.81 102 VAL B CA 1
ATOM 2415 C C . VAL B 1 102 ? 11.555 -30.812 -15.094 1 96.81 102 VAL B C 1
ATOM 2417 O O . VAL B 1 102 ? 11.562 -31.672 -15.992 1 96.81 102 VAL B O 1
ATOM 2420 N N . ALA B 1 103 ? 10.609 -29.922 -15.016 1 97 103 ALA B N 1
ATOM 2421 C CA . ALA B 1 103 ? 9.508 -29.859 -15.977 1 97 103 ALA B CA 1
ATOM 2422 C C . ALA B 1 103 ? 10.031 -29.625 -17.391 1 97 103 ALA B C 1
ATOM 2424 O O . ALA B 1 103 ? 9.586 -30.281 -18.328 1 97 103 ALA B O 1
ATOM 2425 N N . VAL B 1 104 ? 10.938 -28.719 -17.516 1 95.56 104 VAL B N 1
ATOM 2426 C CA . VAL B 1 104 ? 11.523 -28.422 -18.812 1 95.56 104 VAL B CA 1
ATOM 2427 C C . VAL B 1 104 ? 12.234 -29.656 -19.359 1 95.56 104 VAL B C 1
ATOM 2429 O O . VAL B 1 104 ? 12.055 -30.016 -20.531 1 95.56 104 VAL B O 1
ATOM 2432 N N . SER B 1 105 ? 13.062 -30.281 -18.531 1 96 105 SER B N 1
ATOM 2433 C CA . SER B 1 105 ? 13.797 -31.484 -18.938 1 96 105 SER B CA 1
ATOM 2434 C C . SER B 1 105 ? 12.852 -32.594 -19.375 1 96 105 SER B C 1
ATOM 2436 O O . SER B 1 105 ? 13.062 -33.219 -20.438 1 96 105 SER B O 1
ATOM 2438 N N . PHE B 1 106 ? 11.812 -32.812 -18.609 1 96.69 106 PHE B N 1
ATOM 2439 C CA . PHE B 1 106 ? 10.867 -33.875 -18.906 1 96.69 106 PHE B CA 1
ATOM 2440 C C . PHE B 1 106 ? 10.133 -33.625 -20.219 1 96.69 106 PHE B C 1
ATOM 2442 O O . PHE B 1 106 ? 9.758 -34.562 -20.938 1 96.69 106 PHE B O 1
ATOM 2449 N N . TYR B 1 107 ? 9.93 -32.375 -20.516 1 94.75 107 TYR B N 1
ATOM 2450 C CA . TYR B 1 107 ? 9.203 -32.031 -21.734 1 94.75 107 TYR B CA 1
ATOM 2451 C C . TYR B 1 107 ? 10.117 -32.094 -22.953 1 94.75 107 TYR B C 1
ATOM 2453 O O . TYR B 1 107 ? 9.703 -32.531 -24.016 1 94.75 107 TYR B O 1
ATOM 2461 N N . GLU B 1 108 ? 11.336 -31.734 -22.859 1 93.75 108 GLU B N 1
ATOM 2462 C CA . GLU B 1 108 ? 12.25 -31.578 -23.984 1 93.75 108 GLU B CA 1
ATOM 2463 C C . GLU B 1 108 ? 12.93 -32.906 -24.328 1 93.75 108 GLU B C 1
ATOM 2465 O O . GLU B 1 108 ? 13.266 -33.156 -25.484 1 93.75 108 GLU B O 1
ATOM 2470 N N . ILE B 1 109 ? 13.219 -33.656 -23.312 1 93.25 109 ILE B N 1
ATOM 2471 C CA . ILE B 1 109 ? 13.938 -34.906 -23.516 1 93.25 109 ILE B CA 1
ATOM 2472 C C . ILE B 1 109 ? 12.938 -36.062 -23.594 1 93.25 109 ILE B C 1
ATOM 2474 O O . ILE B 1 109 ? 12.188 -36.312 -22.656 1 93.25 109 ILE B O 1
ATOM 2478 N N . GLU B 1 110 ? 12.922 -36.812 -24.672 1 89.69 110 GLU B N 1
ATOM 2479 C CA . GLU B 1 110 ? 12.008 -37.938 -24.891 1 89.69 110 GLU B CA 1
ATOM 2480 C C . GLU B 1 110 ? 12.266 -39.062 -23.875 1 89.69 110 GLU B C 1
ATOM 2482 O O . GLU B 1 110 ? 13.414 -39.344 -23.562 1 89.69 110 GLU B O 1
ATOM 2487 N N . PHE B 1 111 ? 11.195 -39.594 -23.328 1 91 111 PHE B N 1
ATOM 2488 C CA . PHE B 1 111 ? 11.195 -40.781 -22.469 1 91 111 PHE B CA 1
ATOM 2489 C C . PHE B 1 111 ? 11.89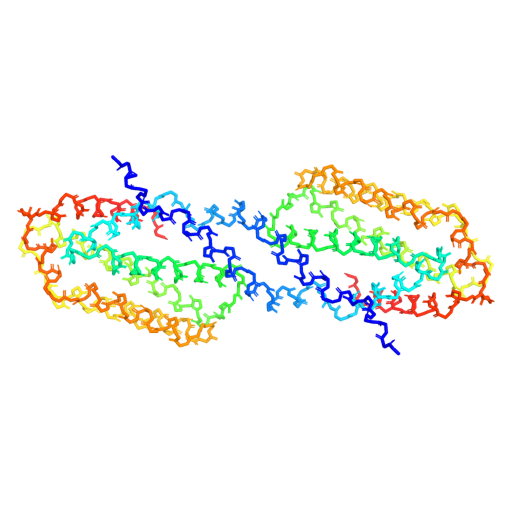8 -40.469 -21.156 1 91 111 PHE B C 1
ATOM 2491 O O . PHE B 1 111 ? 12.406 -41.406 -20.5 1 91 111 PHE B O 1
ATOM 2498 N N . SER B 1 112 ? 12.031 -39.281 -20.703 1 93.44 112 SER B N 1
ATOM 2499 C CA . SER B 1 112 ? 12.703 -38.906 -19.469 1 93.44 112 SER B CA 1
ATOM 2500 C C . SER B 1 112 ? 11.695 -38.688 -18.344 1 93.44 112 SER B C 1
ATOM 2502 O O . SER B 1 112 ? 12.078 -38.625 -17.172 1 93.44 112 SER B O 1
ATOM 2504 N N . TYR B 1 113 ? 10.492 -38.625 -18.75 1 96.12 113 TYR B N 1
ATOM 2505 C CA . TYR B 1 113 ? 9.422 -38.25 -17.828 1 96.12 113 TYR B CA 1
ATOM 2506 C C . TYR B 1 113 ? 9.297 -39.281 -16.703 1 96.12 113 TYR B C 1
ATOM 2508 O O . TYR B 1 113 ? 9.125 -40.469 -16.938 1 96.12 113 TYR B O 1
ATOM 2516 N N . ASP B 1 114 ? 9.414 -38.75 -15.438 1 97.31 114 ASP B N 1
ATOM 2517 C CA . ASP B 1 114 ? 9.203 -39.5 -14.203 1 97.31 114 ASP B CA 1
ATOM 2518 C C . ASP B 1 114 ? 8.156 -38.812 -13.32 1 97.31 114 ASP B C 1
ATOM 2520 O O . ASP B 1 114 ? 8.445 -37.812 -12.672 1 97.31 114 ASP B O 1
ATOM 2524 N N . LYS B 1 115 ? 7.023 -39.438 -13.273 1 96.75 115 LYS B N 1
ATOM 2525 C CA . LYS B 1 115 ? 5.863 -38.844 -12.609 1 96.75 115 LYS B CA 1
ATOM 2526 C C . LYS B 1 115 ? 6.121 -38.656 -11.117 1 96.75 115 LYS B C 1
ATOM 2528 O O . LYS B 1 115 ? 5.805 -37.625 -10.547 1 96.75 115 LYS B O 1
ATOM 2533 N N . ASN B 1 116 ? 6.621 -39.656 -10.492 1 97.12 116 ASN B N 1
ATOM 2534 C CA . ASN B 1 116 ? 6.879 -39.625 -9.062 1 97.12 116 ASN B CA 1
ATOM 2535 C C . ASN B 1 116 ? 7.914 -38.562 -8.719 1 97.12 116 ASN B C 1
ATOM 2537 O O . ASN B 1 116 ? 7.801 -37.875 -7.691 1 97.12 116 ASN B O 1
ATOM 2541 N N . TYR B 1 117 ? 8.859 -38.406 -9.531 1 97 117 TYR B N 1
ATOM 2542 C CA . TYR B 1 117 ? 9.922 -37.438 -9.32 1 97 117 TYR B CA 1
ATOM 2543 C C . TYR B 1 117 ? 9.375 -36.031 -9.32 1 97 117 TYR B C 1
ATOM 2545 O O . TYR B 1 117 ? 9.648 -35.25 -8.398 1 97 117 TYR B O 1
ATOM 2553 N N . ILE B 1 118 ? 8.594 -35.688 -10.312 1 97.94 118 ILE B N 1
ATOM 2554 C CA . ILE B 1 118 ? 8.078 -34.312 -10.422 1 97.94 118 ILE B CA 1
ATOM 2555 C C . ILE B 1 118 ? 7.027 -34.094 -9.336 1 97.94 118 ILE B C 1
ATOM 2557 O O . ILE B 1 118 ? 6.934 -32.969 -8.797 1 97.94 118 ILE B O 1
ATOM 2561 N N . THR B 1 119 ? 6.25 -35.094 -9 1 97.94 119 THR B N 1
ATOM 2562 C CA . THR B 1 119 ? 5.242 -34.969 -7.953 1 97.94 119 THR B CA 1
ATOM 2563 C C . THR B 1 119 ? 5.898 -34.688 -6.605 1 97.94 119 THR B C 1
ATOM 2565 O O . THR B 1 119 ? 5.367 -33.906 -5.801 1 97.94 119 THR B O 1
ATOM 2568 N N . ASN B 1 120 ? 7.004 -35.281 -6.422 1 97.69 120 ASN B N 1
ATOM 2569 C CA . ASN B 1 120 ? 7.73 -35.031 -5.18 1 97.69 120 ASN B CA 1
ATOM 2570 C C . ASN B 1 120 ? 8.18 -33.594 -5.066 1 97.69 120 ASN B C 1
ATOM 2572 O O . ASN B 1 120 ? 8.125 -33 -3.984 1 97.69 120 ASN B O 1
ATOM 2576 N N . TYR B 1 121 ? 8.656 -33.031 -6.094 1 96.81 121 TYR B N 1
ATOM 2577 C CA . TYR B 1 121 ? 9.055 -31.625 -6.102 1 96.81 121 TYR B CA 1
ATOM 2578 C C . TYR B 1 121 ? 7.859 -30.703 -5.871 1 96.81 121 TYR B C 1
ATOM 2580 O O . TYR B 1 121 ? 7.961 -29.703 -5.156 1 96.81 121 TYR B O 1
ATOM 2588 N N . LEU B 1 122 ? 6.73 -31.047 -6.48 1 98.06 122 LEU B N 1
ATOM 2589 C CA . LEU B 1 122 ? 5.508 -30.281 -6.277 1 98.06 122 LEU B CA 1
ATOM 2590 C C . LEU B 1 122 ? 5.09 -30.297 -4.809 1 98.06 122 LEU B C 1
ATOM 2592 O O . LEU B 1 122 ? 4.699 -29.281 -4.254 1 98.06 122 LEU B O 1
ATOM 2596 N N . PHE B 1 123 ? 5.215 -31.453 -4.25 1 97.88 123 PHE B N 1
ATOM 2597 C CA . PHE B 1 123 ? 4.863 -31.609 -2.844 1 97.88 123 PHE B CA 1
ATOM 2598 C C . PHE B 1 123 ? 5.77 -30.766 -1.956 1 97.88 123 PHE B C 1
ATOM 2600 O O . PHE B 1 123 ? 5.301 -30.125 -1.014 1 97.88 123 PHE B O 1
ATOM 2607 N N . LYS B 1 124 ? 7.023 -30.797 -2.219 1 97.44 124 LYS B N 1
ATOM 2608 C CA . LYS B 1 124 ? 7.977 -30 -1.447 1 97.44 124 LYS B CA 1
ATOM 2609 C C . LYS B 1 124 ? 7.664 -28.516 -1.549 1 97.44 124 LYS B C 1
ATOM 2611 O O . LYS B 1 124 ? 7.672 -27.812 -0.542 1 97.44 124 LYS B O 1
ATOM 2616 N N . CYS B 1 125 ? 7.391 -28.047 -2.736 1 97.44 125 CYS B N 1
ATOM 2617 C CA . CYS B 1 125 ? 7.051 -26.641 -2.947 1 97.44 125 CYS B CA 1
ATOM 2618 C C . CYS B 1 125 ? 5.789 -26.266 -2.176 1 97.44 125 CYS B C 1
ATOM 2620 O O . CYS B 1 125 ? 5.727 -25.203 -1.559 1 97.44 125 CYS B O 1
ATOM 2622 N N . LYS B 1 126 ? 4.816 -27.172 -2.258 1 98.31 126 LYS B N 1
ATOM 2623 C CA . LYS B 1 126 ? 3.561 -26.938 -1.547 1 98.31 126 LYS B CA 1
ATOM 2624 C C . LYS B 1 126 ? 3.801 -26.75 -0.051 1 98.31 126 LYS B C 1
ATOM 2626 O O . LYS B 1 126 ? 3.299 -25.812 0.555 1 98.31 126 LYS B O 1
ATOM 2631 N N . GLU B 1 127 ? 4.543 -27.609 0.521 1 98.06 127 GLU B N 1
ATOM 2632 C CA . GLU B 1 127 ? 4.781 -27.609 1.961 1 98.06 127 GLU B CA 1
ATOM 2633 C C . GLU B 1 127 ? 5.559 -26.359 2.387 1 98.06 127 GLU B C 1
ATOM 2635 O O . GLU B 1 127 ? 5.23 -25.734 3.396 1 98.06 127 GLU B O 1
ATOM 2640 N N . ILE B 1 128 ? 6.594 -26.047 1.657 1 98.19 128 ILE B N 1
ATOM 2641 C CA . ILE B 1 128 ? 7.398 -24.875 1.984 1 98.19 128 ILE B CA 1
ATOM 2642 C C . ILE B 1 128 ? 6.539 -23.609 1.896 1 98.19 128 ILE B C 1
ATOM 2644 O O . ILE B 1 128 ? 6.598 -22.75 2.775 1 98.19 128 ILE B O 1
ATOM 2648 N N . LEU B 1 129 ? 5.742 -23.531 0.833 1 97.69 129 LEU B N 1
ATOM 2649 C CA . LEU B 1 129 ? 4.895 -22.359 0.624 1 97.69 129 LEU B CA 1
ATOM 2650 C C . LEU B 1 129 ? 3.879 -22.219 1.753 1 97.69 129 LEU B C 1
ATOM 2652 O O . LEU B 1 129 ? 3.672 -21.109 2.268 1 97.69 129 LEU B O 1
ATOM 2656 N N . LYS B 1 130 ? 3.252 -23.281 2.143 1 97.75 130 LYS B N 1
ATOM 2657 C CA . LYS B 1 130 ? 2.273 -23.234 3.227 1 97.75 130 LYS B CA 1
ATOM 2658 C C . LYS B 1 130 ? 2.928 -22.812 4.539 1 97.75 130 LYS B C 1
ATOM 2660 O O . LYS B 1 130 ? 2.355 -22.031 5.301 1 97.75 130 LYS B O 1
ATOM 2665 N N . GLU B 1 131 ? 4.062 -23.359 4.746 1 97.81 131 GLU B N 1
ATOM 2666 C CA . GLU B 1 131 ? 4.789 -22.969 5.953 1 97.81 131 GLU B CA 1
ATOM 2667 C C . GLU B 1 131 ? 5.133 -21.484 5.938 1 97.81 131 GLU B C 1
ATOM 2669 O O . GLU B 1 131 ? 5.09 -20.812 6.977 1 97.81 131 GLU B O 1
ATOM 2674 N N . LEU B 1 132 ? 5.449 -20.984 4.84 1 97 132 LEU B N 1
ATOM 2675 C CA . LEU B 1 132 ? 5.867 -19.609 4.66 1 97 132 LEU B CA 1
ATOM 2676 C C . LEU B 1 132 ? 4.719 -18.641 4.961 1 97 132 LEU B C 1
ATOM 2678 O O . LEU B 1 132 ? 4.934 -17.578 5.551 1 97 132 LEU B O 1
ATOM 2682 N N . ILE B 1 133 ? 3.516 -19.047 4.617 1 95.62 133 ILE B N 1
ATOM 2683 C CA . ILE B 1 133 ? 2.459 -18.031 4.613 1 95.62 133 ILE B CA 1
ATOM 2684 C C . ILE B 1 133 ? 1.504 -18.281 5.781 1 95.62 133 ILE B C 1
ATOM 2686 O O . ILE B 1 133 ? 0.624 -17.469 6.055 1 95.62 133 ILE B O 1
ATOM 2690 N N . LYS B 1 134 ? 1.64 -19.359 6.523 1 95.44 134 LYS B N 1
ATOM 2691 C CA . LYS B 1 134 ? 0.652 -19.828 7.496 1 95.44 134 LYS B CA 1
ATOM 2692 C C . LYS B 1 134 ? 0.447 -18.797 8.602 1 95.44 134 LYS B C 1
ATOM 2694 O O . LYS B 1 134 ? -0.646 -18.688 9.156 1 95.44 134 LYS B O 1
ATOM 2699 N N . ARG B 1 135 ? 1.429 -17.938 8.945 1 92.25 135 ARG B N 1
ATOM 2700 C CA . ARG B 1 135 ? 1.312 -16.969 10.023 1 92.25 135 ARG B CA 1
ATOM 2701 C C . ARG B 1 135 ? 0.69 -15.672 9.523 1 92.25 135 ARG B C 1
ATOM 2703 O O . ARG B 1 135 ? 0.257 -14.836 10.328 1 92.25 135 ARG B O 1
ATOM 2710 N N . HIS B 1 136 ? 0.656 -15.539 8.273 1 89.75 136 HIS B N 1
ATOM 2711 C CA . HIS B 1 136 ? 0.311 -14.242 7.707 1 89.75 136 HIS B CA 1
ATOM 2712 C C . HIS B 1 136 ? -1.052 -14.281 7.023 1 89.75 136 HIS B C 1
ATOM 2714 O O . HIS B 1 136 ? -1.685 -13.242 6.832 1 89.75 136 HIS B O 1
ATOM 2720 N N . LEU B 1 137 ? -1.461 -15.469 6.605 1 90.88 137 LEU B N 1
ATOM 2721 C CA . LEU B 1 137 ? -2.66 -15.547 5.777 1 90.88 137 LEU B CA 1
ATOM 2722 C C . LEU B 1 137 ? -3.688 -16.484 6.402 1 90.88 137 LEU B C 1
ATOM 2724 O O . LEU B 1 137 ? -3.373 -17.219 7.34 1 90.88 137 LEU B O 1
ATOM 2728 N N . THR B 1 138 ? -4.891 -16.359 6 1 90.75 138 THR B N 1
ATOM 2729 C CA . THR B 1 138 ? -6.012 -17.109 6.566 1 90.75 138 THR B CA 1
ATOM 2730 C C . THR B 1 138 ? -5.973 -18.562 6.133 1 90.75 138 THR B C 1
ATOM 2732 O O . THR B 1 138 ? -5.258 -18.922 5.191 1 90.75 138 THR B O 1
ATOM 2735 N N . ASP B 1 139 ? -6.816 -19.438 6.688 1 93.94 139 ASP B N 1
ATOM 2736 C CA . ASP B 1 139 ? -6.953 -20.844 6.328 1 93.94 139 ASP B CA 1
ATOM 2737 C C . ASP B 1 139 ? -7.504 -21 4.91 1 93.94 139 ASP B C 1
ATOM 2739 O O . ASP B 1 139 ? -7.164 -21.953 4.207 1 93.94 139 ASP B O 1
ATOM 2743 N N . LYS B 1 140 ? -8.305 -20.078 4.598 1 93.81 140 LYS B N 1
ATOM 2744 C CA . LYS B 1 140 ? -8.852 -20.109 3.246 1 93.81 140 LYS B CA 1
ATOM 2745 C C . LYS B 1 140 ? -7.746 -20.062 2.199 1 93.81 140 LYS B C 1
ATOM 2747 O O . LYS B 1 140 ? -7.801 -20.766 1.191 1 93.81 140 LYS B O 1
ATOM 2752 N N . THR B 1 141 ? -6.746 -19.234 2.447 1 94.88 141 THR B N 1
ATOM 2753 C CA . THR B 1 141 ? -5.609 -19.109 1.54 1 94.88 141 THR B CA 1
ATOM 2754 C C . THR B 1 141 ? -4.797 -20.406 1.512 1 94.88 141 THR B C 1
ATOM 2756 O O . THR B 1 141 ? -4.34 -20.828 0.45 1 94.88 141 THR B O 1
ATOM 2759 N N . LEU B 1 142 ? -4.613 -21.031 2.627 1 96.94 142 LEU B N 1
ATOM 2760 C CA . LEU B 1 142 ? -3.883 -22.297 2.695 1 96.94 142 LEU B CA 1
ATOM 2761 C C . LEU B 1 142 ? -4.609 -23.391 1.912 1 96.94 142 LEU B C 1
ATOM 2763 O O . LEU B 1 142 ? -3.971 -24.203 1.238 1 96.94 142 LEU B O 1
ATOM 2767 N N . LEU B 1 143 ? -5.891 -23.359 1.994 1 97.31 143 LEU B N 1
ATOM 2768 C CA . LEU B 1 143 ? -6.699 -24.312 1.243 1 97.31 143 LEU B CA 1
ATOM 2769 C C . LEU B 1 143 ? -6.562 -24.078 -0.258 1 97.31 143 LEU B C 1
ATOM 2771 O O . LEU B 1 143 ? -6.566 -25.031 -1.042 1 97.31 143 LEU B O 1
ATOM 2775 N N . ARG B 1 144 ? -6.473 -22.875 -0.673 1 96.94 144 ARG B N 1
ATOM 2776 C CA . ARG B 1 144 ? -6.254 -22.547 -2.08 1 96.94 144 ARG B CA 1
ATOM 2777 C C . ARG B 1 144 ? -4.941 -23.141 -2.58 1 96.94 144 ARG B C 1
ATOM 2779 O O . ARG B 1 144 ? -4.871 -23.656 -3.701 1 96.94 144 ARG B O 1
ATOM 2786 N N . VAL B 1 145 ? -3.895 -23.031 -1.729 1 98.12 145 VAL B N 1
ATOM 2787 C CA . VAL B 1 145 ? -2.6 -23.609 -2.082 1 98.12 145 VAL B CA 1
ATOM 2788 C C . VAL B 1 145 ? -2.738 -25.109 -2.297 1 98.12 145 VAL B C 1
ATOM 2790 O O . VAL B 1 145 ? -2.219 -25.656 -3.273 1 98.12 145 VAL B O 1
ATOM 2793 N N . ASP B 1 146 ? -3.467 -25.766 -1.438 1 98.19 146 ASP B N 1
ATOM 2794 C CA . ASP B 1 146 ? -3.699 -27.188 -1.58 1 98.19 146 ASP B CA 1
ATOM 2795 C C . ASP B 1 146 ? -4.379 -27.516 -2.908 1 98.19 146 ASP B C 1
ATOM 2797 O O . ASP B 1 146 ? -3.961 -28.422 -3.625 1 98.19 146 ASP B O 1
ATOM 2801 N N . LYS B 1 147 ? -5.363 -26.781 -3.225 1 97.81 147 LYS B N 1
ATOM 2802 C CA . LYS B 1 147 ? -6.137 -27.047 -4.434 1 97.81 147 LYS B CA 1
ATOM 2803 C C . LYS B 1 147 ? -5.285 -26.844 -5.684 1 97.81 147 LYS B C 1
ATOM 2805 O O . LYS B 1 147 ? -5.398 -27.609 -6.648 1 97.81 147 LYS B O 1
ATOM 2810 N N . ILE B 1 148 ? -4.48 -25.875 -5.641 1 98.25 148 ILE B N 1
ATOM 2811 C CA . ILE B 1 148 ? -3.605 -25.578 -6.77 1 98.25 148 ILE B CA 1
ATOM 2812 C C . ILE B 1 148 ? -2.627 -26.734 -6.98 1 98.25 148 ILE B C 1
ATOM 2814 O O . ILE B 1 148 ? -2.535 -27.297 -8.078 1 98.25 148 ILE B O 1
ATOM 2818 N N . PHE B 1 149 ? -1.927 -27.125 -5.941 1 98.44 149 PHE B N 1
ATOM 2819 C CA . PHE B 1 149 ? -0.916 -28.156 -6.07 1 98.44 149 PHE B CA 1
ATOM 2820 C C . PHE B 1 149 ? -1.564 -29.516 -6.32 1 98.44 149 PHE B C 1
ATOM 2822 O O . PHE B 1 149 ? -0.994 -30.359 -7.012 1 98.44 149 PHE B O 1
ATOM 2829 N N . ASP B 1 150 ? -2.812 -29.672 -5.801 1 97.81 150 ASP B N 1
ATOM 2830 C CA . ASP B 1 150 ? -3.555 -30.891 -6.117 1 97.81 150 ASP B CA 1
ATOM 2831 C C . ASP B 1 150 ? -3.854 -30.984 -7.609 1 97.81 150 ASP B C 1
ATOM 2833 O O . ASP B 1 150 ? -3.787 -32.062 -8.195 1 97.81 150 ASP B O 1
ATOM 2837 N N . PHE B 1 151 ? -4.172 -29.938 -8.195 1 98.25 151 PHE B N 1
ATOM 2838 C CA . PHE B 1 151 ? -4.453 -29.906 -9.625 1 98.25 151 PHE B CA 1
ATOM 2839 C C . PHE B 1 151 ? -3.215 -30.281 -10.422 1 98.25 151 PHE B C 1
ATOM 2841 O O . PHE B 1 151 ? -3.271 -31.172 -11.281 1 98.25 151 PHE B O 1
ATOM 2848 N N . PHE B 1 152 ? -2.061 -29.719 -10.125 1 97.88 152 PHE B N 1
ATOM 2849 C CA . PHE B 1 152 ? -0.867 -29.859 -10.953 1 97.88 152 PHE B CA 1
ATOM 2850 C C . PHE B 1 152 ? -0.146 -31.172 -10.641 1 97.88 152 PHE B C 1
ATOM 2852 O O . PHE B 1 152 ? 0.7 -31.609 -11.422 1 97.88 152 PHE B O 1
ATOM 2859 N N . SER B 1 153 ? -0.494 -31.734 -9.484 1 98.06 153 SER B N 1
ATOM 2860 C CA . SER B 1 153 ? 0.143 -33 -9.141 1 98.06 153 SER B CA 1
ATOM 2861 C C . SER B 1 153 ? -0.722 -34.188 -9.555 1 98.06 153 SER B C 1
ATOM 2863 O O . SER B 1 153 ? -0.343 -35.344 -9.344 1 98.06 153 SER B O 1
ATOM 2865 N N . ASN B 1 154 ? -1.858 -33.906 -10.102 1 97.69 154 ASN B N 1
ATOM 2866 C CA . ASN B 1 154 ? -2.717 -35 -10.602 1 97.69 154 ASN B CA 1
ATOM 2867 C C . ASN B 1 154 ? -2.004 -35.844 -11.641 1 97.69 154 ASN B C 1
ATOM 2869 O O . ASN B 1 154 ? -1.521 -35.312 -12.648 1 97.69 154 ASN B O 1
ATOM 2873 N N . PRO B 1 155 ? -1.937 -37.156 -11.438 1 96.88 155 PRO B N 1
ATOM 2874 C CA . PRO B 1 155 ? -1.197 -38.031 -12.359 1 96.88 155 PRO B CA 1
ATOM 2875 C C . PRO B 1 155 ? -1.751 -38 -13.781 1 96.88 155 PRO B C 1
ATOM 2877 O O . PRO B 1 155 ? -0.988 -38.062 -14.75 1 96.88 155 PRO B O 1
ATOM 2880 N N . VAL B 1 156 ? -3.068 -37.938 -13.922 1 96.44 156 VAL B N 1
ATOM 2881 C CA . VAL B 1 156 ? -3.682 -37.906 -15.25 1 96.44 156 VAL B CA 1
ATOM 2882 C C . VAL B 1 156 ? -3.283 -36.625 -15.969 1 96.44 156 VAL B C 1
ATOM 2884 O O . VAL B 1 156 ? -3.002 -36.656 -17.172 1 96.44 156 VAL B O 1
ATOM 2887 N N . PHE B 1 157 ? -3.254 -35.531 -15.344 1 97.06 157 PHE B N 1
ATOM 2888 C CA . PHE B 1 157 ? -2.824 -34.25 -15.906 1 97.06 157 PHE B CA 1
ATOM 2889 C C . PHE B 1 157 ? -1.362 -34.312 -16.328 1 97.06 157 PHE B C 1
ATOM 2891 O O . PHE B 1 157 ? -1.02 -33.969 -17.453 1 97.06 157 PHE B O 1
ATOM 2898 N N . LEU B 1 158 ? -0.507 -34.781 -15.359 1 97.44 158 LEU B N 1
ATOM 2899 C CA . LEU B 1 158 ? 0.921 -34.875 -15.641 1 97.44 158 LEU B CA 1
ATOM 2900 C C . LEU B 1 158 ? 1.183 -35.75 -16.859 1 97.44 158 LEU B C 1
ATOM 2902 O O . LEU B 1 158 ? 1.969 -35.375 -17.734 1 97.44 158 LEU B O 1
ATOM 2906 N N . ASP B 1 159 ? 0.468 -36.812 -16.969 1 96.25 159 ASP B N 1
ATOM 2907 C CA . ASP B 1 159 ? 0.611 -37.688 -18.125 1 96.25 159 ASP B CA 1
ATOM 2908 C C . ASP B 1 159 ? 0.182 -37 -19.406 1 96.25 159 ASP B C 1
ATOM 2910 O O . ASP B 1 159 ? 0.8 -37.188 -20.453 1 96.25 159 ASP B O 1
ATOM 2914 N N . SER B 1 160 ? -0.868 -36.25 -19.312 1 95.62 160 SER B N 1
ATOM 2915 C CA . SER B 1 160 ? -1.376 -35.562 -20.484 1 95.62 160 SER B CA 1
ATOM 2916 C C . SER B 1 160 ? -0.382 -34.5 -20.984 1 95.62 160 SER B C 1
ATOM 2918 O O . SER B 1 160 ? -0.296 -34.25 -22.188 1 95.62 160 SER B O 1
ATOM 2920 N N . VAL B 1 161 ? 0.388 -33.969 -20.125 1 95.69 161 VAL B N 1
ATOM 2921 C CA . VAL B 1 161 ? 1.324 -32.906 -20.453 1 95.69 161 VAL B CA 1
ATOM 2922 C C . VAL B 1 161 ? 2.637 -33.5 -20.969 1 95.69 161 VAL B C 1
ATOM 2924 O O . VAL B 1 161 ? 3.186 -33.062 -21.969 1 95.69 161 VAL B O 1
ATOM 2927 N N . PHE B 1 162 ? 3.105 -34.562 -20.359 1 95.19 162 PHE B N 1
ATOM 2928 C CA . PHE B 1 162 ? 4.492 -34.969 -20.594 1 95.19 162 PHE B CA 1
ATOM 2929 C C . PHE B 1 162 ? 4.562 -36.188 -21.5 1 95.19 162 PHE B C 1
ATOM 2931 O O . PHE B 1 162 ? 5.617 -36.469 -22.078 1 95.19 162 PHE B O 1
ATOM 2938 N N . ILE B 1 163 ? 3.506 -36.906 -21.641 1 90.69 163 ILE B N 1
ATOM 2939 C CA . ILE B 1 163 ? 3.52 -38.094 -22.484 1 90.69 163 ILE B CA 1
ATOM 2940 C C . ILE B 1 163 ? 2.836 -37.781 -23.828 1 90.69 163 ILE B C 1
ATOM 2942 O O . ILE B 1 163 ? 3.404 -38.031 -24.891 1 90.69 163 ILE B O 1
ATOM 2946 N N . ASN B 1 164 ? 1.573 -37.281 -23.812 1 81.56 164 ASN B N 1
ATOM 2947 C CA . ASN B 1 164 ? 0.748 -37.094 -25 1 81.56 164 ASN B CA 1
ATOM 2948 C C . ASN B 1 164 ? 1.084 -35.781 -25.719 1 81.56 164 ASN B C 1
ATOM 2950 O O . ASN B 1 164 ? 0.34 -34.812 -25.609 1 81.56 164 ASN B O 1
ATOM 2954 N N . LYS B 1 165 ? 2.061 -35.688 -26.5 1 76.56 165 LYS B N 1
ATOM 2955 C CA . LYS B 1 165 ? 2.523 -34.469 -27.141 1 76.56 165 LYS B CA 1
ATOM 2956 C C . LYS B 1 165 ? 1.792 -34.219 -28.453 1 76.56 165 LYS B C 1
ATOM 2958 O O . LYS B 1 165 ? 2.148 -33.312 -29.219 1 76.56 165 LYS B O 1
ATOM 2963 N N . ASN B 1 166 ? 0.844 -34.938 -28.734 1 79.06 166 ASN B N 1
ATOM 2964 C CA . ASN B 1 166 ? 0.011 -34.719 -29.906 1 79.06 166 ASN B CA 1
ATOM 2965 C C . ASN B 1 166 ? -1.447 -34.5 -29.531 1 79.06 166 ASN B C 1
ATOM 2967 O O . ASN B 1 166 ? -2.357 -35 -30.188 1 79.06 166 ASN B O 1
ATOM 2971 N N . SER B 1 167 ? -1.682 -33.875 -28.516 1 86.75 167 SER B N 1
ATOM 2972 C CA . SER B 1 167 ? -3.025 -33.562 -28.047 1 86.75 167 SER B CA 1
ATOM 2973 C C . SER B 1 167 ? -3.334 -32.062 -28.219 1 86.75 167 SER B C 1
ATOM 2975 O O . SER B 1 167 ? -2.494 -31.297 -28.688 1 86.75 167 SER B O 1
ATOM 2977 N N . GLU B 1 168 ? -4.555 -31.656 -27.812 1 92.94 168 GLU B N 1
ATOM 2978 C CA . GLU B 1 168 ? -4.988 -30.266 -27.875 1 92.94 168 GLU B CA 1
ATOM 2979 C C . GLU B 1 168 ? -4.188 -29.391 -26.922 1 92.94 168 GLU B C 1
ATOM 2981 O O . GLU B 1 168 ? -4.137 -28.172 -27.078 1 92.94 168 GLU B O 1
ATOM 2986 N N . LEU B 1 169 ? -3.453 -30.062 -26 1 94.44 169 LEU B N 1
ATOM 2987 C CA . LEU B 1 169 ? -2.705 -29.344 -24.984 1 94.44 169 LEU B CA 1
ATOM 2988 C C . LEU B 1 169 ? -1.334 -28.922 -25.5 1 94.44 169 LEU B C 1
ATOM 2990 O O . LEU B 1 169 ? -0.722 -27.984 -24.984 1 94.44 169 LEU B O 1
ATOM 2994 N N . THR B 1 170 ? -0.849 -29.59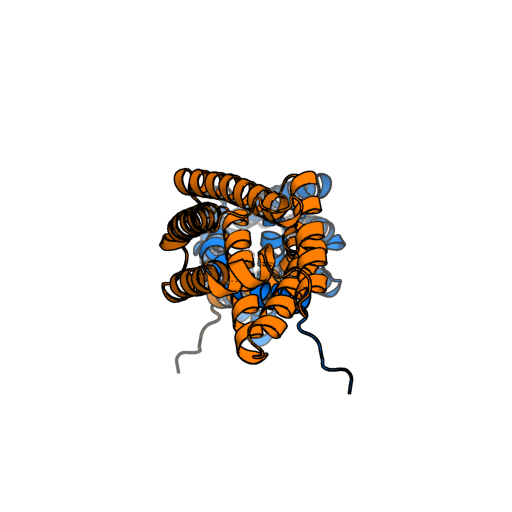4 -26.469 1 94.06 170 THR B N 1
ATOM 2995 C CA . THR B 1 170 ? 0.553 -29.594 -26.875 1 94.06 170 THR B CA 1
ATOM 2996 C C . THR B 1 170 ? 1.032 -28.172 -27.156 1 94.06 170 THR B C 1
ATOM 2998 O O . THR B 1 170 ? 2.105 -27.766 -26.703 1 94.06 170 THR B O 1
ATOM 3001 N N . GLU B 1 171 ? 0.251 -27.391 -27.906 1 94.44 171 GLU B N 1
ATOM 3002 C CA . GLU B 1 171 ? 0.646 -26.031 -28.281 1 94.44 171 GLU B CA 1
ATOM 3003 C C . GLU B 1 171 ? 0.803 -25.156 -27.047 1 94.44 171 GLU B C 1
ATOM 3005 O O . GLU B 1 171 ? 1.794 -24.438 -26.906 1 94.44 171 GLU B O 1
ATOM 3010 N N . THR B 1 172 ? -0.138 -25.266 -26.219 1 95.44 172 THR B N 1
ATOM 3011 C CA . THR B 1 172 ? -0.126 -24.438 -25.016 1 95.44 172 THR B CA 1
ATOM 3012 C C . THR B 1 172 ? 1.004 -24.859 -24.078 1 95.44 172 THR B C 1
ATOM 3014 O O . THR B 1 172 ? 1.674 -24.016 -23.484 1 95.44 172 THR B O 1
ATOM 3017 N N . VAL B 1 173 ? 1.227 -26.141 -23.938 1 96.25 173 VAL B N 1
ATOM 3018 C CA . VAL B 1 173 ? 2.301 -26.641 -23.094 1 96.25 173 VAL B CA 1
ATOM 3019 C C . VAL B 1 173 ? 3.646 -26.141 -23.609 1 96.25 173 VAL B C 1
ATOM 3021 O O . VAL B 1 173 ? 4.504 -25.734 -22.828 1 96.25 173 VAL B O 1
ATOM 3024 N N . HIS B 1 174 ? 3.777 -26.156 -24.891 1 95.25 174 HIS B N 1
ATOM 3025 C CA . HIS B 1 174 ? 5.016 -25.703 -25.516 1 95.25 174 HIS B CA 1
ATOM 3026 C C . HIS B 1 174 ? 5.289 -24.234 -25.172 1 95.25 174 HIS B C 1
ATOM 3028 O O . HIS B 1 174 ? 6.426 -23.875 -24.859 1 95.25 174 HIS B O 1
ATOM 3034 N N . ILE B 1 175 ? 4.301 -23.422 -25.234 1 95.25 175 ILE B N 1
ATOM 3035 C CA . ILE B 1 175 ? 4.438 -22 -24.938 1 95.25 175 ILE B CA 1
ATOM 3036 C C . ILE B 1 175 ? 4.863 -21.828 -23.469 1 95.25 175 ILE B C 1
ATOM 3038 O O . ILE B 1 175 ? 5.781 -21.062 -23.188 1 95.25 175 ILE B O 1
ATOM 3042 N N . ILE B 1 176 ? 4.262 -22.594 -22.562 1 95.12 176 ILE B N 1
ATOM 3043 C CA . ILE B 1 176 ? 4.527 -22.469 -21.141 1 95.12 176 ILE B CA 1
ATOM 3044 C C . ILE B 1 176 ? 5.957 -22.922 -20.844 1 95.12 176 ILE B C 1
ATOM 3046 O O . ILE B 1 176 ? 6.676 -22.266 -20.078 1 95.12 176 ILE B O 1
ATOM 3050 N N . ILE B 1 177 ? 6.355 -23.984 -21.469 1 94.88 177 ILE B N 1
ATOM 3051 C CA . ILE B 1 177 ? 7.691 -24.531 -21.266 1 94.88 177 ILE B CA 1
ATOM 3052 C C . ILE B 1 177 ? 8.734 -23.516 -21.734 1 94.88 177 ILE B C 1
ATOM 3054 O O . ILE B 1 177 ? 9.75 -23.312 -21.062 1 94.88 177 ILE B O 1
ATOM 3058 N N . ASN B 1 178 ? 8.492 -22.922 -22.859 1 93.62 178 ASN B N 1
ATOM 3059 C CA . ASN B 1 178 ? 9.414 -21.906 -23.359 1 93.62 178 ASN B CA 1
ATOM 3060 C C . ASN B 1 178 ? 9.492 -20.703 -22.422 1 93.62 178 ASN B C 1
ATOM 3062 O O . ASN B 1 178 ? 10.578 -20.156 -22.203 1 93.62 178 ASN B O 1
ATOM 3066 N N . ASP B 1 179 ? 8.383 -20.328 -21.969 1 90.25 179 ASP B N 1
ATOM 3067 C CA . ASP B 1 179 ? 8.352 -19.234 -21 1 90.25 179 ASP B CA 1
ATOM 3068 C C . ASP B 1 179 ? 9.125 -19.594 -19.734 1 90.25 179 ASP B C 1
ATOM 3070 O O . ASP B 1 179 ? 9.828 -18.75 -19.172 1 90.25 179 ASP B O 1
ATOM 3074 N N . LEU B 1 180 ? 8.977 -20.781 -19.234 1 92 180 LEU B N 1
ATOM 3075 C CA . LEU B 1 180 ? 9.672 -21.25 -18.047 1 92 180 LEU B CA 1
ATOM 3076 C C . LEU B 1 180 ? 11.18 -21.281 -18.266 1 92 180 LEU B C 1
ATOM 3078 O O . LEU B 1 180 ? 11.953 -20.938 -17.375 1 92 180 LEU B O 1
ATOM 3082 N N . LYS B 1 181 ? 11.5 -21.641 -19.453 1 91.62 181 LYS B N 1
ATOM 3083 C CA . LYS B 1 181 ? 12.914 -21.641 -19.812 1 91.62 181 LYS B CA 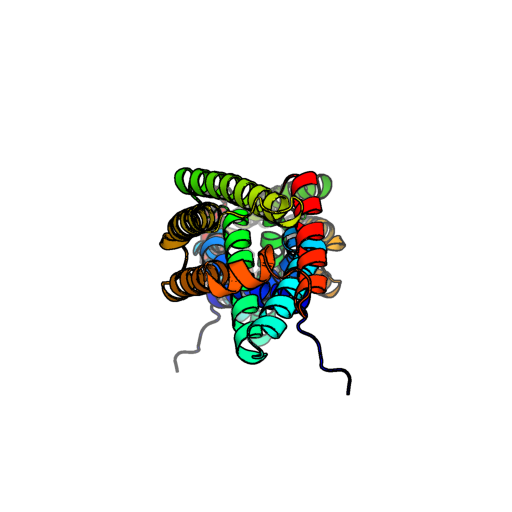1
ATOM 3084 C C . LYS B 1 181 ? 13.5 -20.234 -19.734 1 91.62 181 LYS B C 1
ATOM 3086 O O . LYS B 1 181 ? 14.617 -20.047 -19.25 1 91.62 181 LYS B O 1
ATOM 3091 N N . GLU B 1 182 ? 12.75 -19.375 -20.219 1 87.88 182 GLU B N 1
ATOM 3092 C CA . GLU B 1 182 ? 13.195 -17.984 -20.172 1 87.88 182 GLU B CA 1
ATOM 3093 C C . GLU B 1 182 ? 13.344 -17.5 -18.734 1 87.88 182 GLU B C 1
ATOM 3095 O O . GLU B 1 182 ? 14.242 -16.719 -18.422 1 87.88 182 GLU B O 1
ATOM 3100 N N . LEU B 1 183 ? 12.438 -17.922 -17.938 1 84 183 LEU B N 1
ATOM 3101 C CA . LEU B 1 183 ? 12.484 -17.547 -16.531 1 84 183 LEU B CA 1
ATOM 3102 C C . LEU B 1 183 ? 13.727 -18.109 -15.852 1 84 183 LEU B C 1
ATOM 3104 O O . LEU B 1 183 ? 14.32 -17.453 -14.984 1 84 183 LEU B O 1
ATOM 3108 N N . LEU B 1 184 ? 14.086 -19.297 -16.172 1 85.5 184 LEU B N 1
ATOM 3109 C CA . LEU B 1 184 ? 15.273 -19.938 -15.625 1 85.5 184 LEU B CA 1
ATOM 3110 C C . LEU B 1 184 ? 16.531 -19.172 -16.031 1 85.5 184 LEU B C 1
ATOM 3112 O O . LEU B 1 184 ? 17.469 -19.047 -15.242 1 85.5 184 LEU B O 1
ATOM 3116 N N . ASP B 1 185 ? 16.484 -18.641 -17.188 1 80.94 185 ASP B N 1
ATOM 3117 C CA . ASP B 1 185 ? 17.656 -17.922 -17.703 1 80.94 185 ASP B CA 1
ATOM 3118 C C . ASP B 1 185 ? 17.812 -16.562 -17.016 1 80.94 185 ASP B C 1
ATOM 3120 O O . ASP B 1 185 ? 18.922 -16.047 -16.891 1 80.94 185 ASP B O 1
ATOM 3124 N N . LYS B 1 186 ? 16.734 -15.945 -16.688 1 68.88 186 LYS B N 1
ATOM 3125 C CA . LYS B 1 186 ? 16.766 -14.602 -16.125 1 68.88 186 LYS B CA 1
ATOM 3126 C C . LYS B 1 186 ? 16.844 -14.648 -14.602 1 68.88 186 LYS B C 1
ATOM 3128 O O . LYS B 1 186 ? 16.828 -13.609 -13.938 1 68.88 186 LYS B O 1
ATOM 3133 N N . ASP B 1 187 ? 17.297 -15.562 -14.109 1 59.5 187 ASP B N 1
ATOM 3134 C CA . ASP B 1 187 ? 17.359 -15.789 -12.672 1 59.5 187 ASP B CA 1
ATOM 3135 C C . ASP B 1 187 ? 16 -15.516 -12.016 1 59.5 187 ASP B C 1
ATOM 3137 O O . ASP B 1 187 ? 15.539 -14.375 -12 1 59.5 187 ASP B O 1
ATOM 3141 N N . LEU B 1 188 ? 15.086 -16.25 -11.758 1 51.19 188 LEU B N 1
ATOM 3142 C CA . LEU B 1 188 ? 13.742 -16.25 -11.18 1 51.19 188 LEU B CA 1
ATOM 3143 C C . LEU B 1 188 ? 13.641 -15.211 -10.062 1 51.19 188 LEU B C 1
ATOM 3145 O O . LEU B 1 188 ? 14.602 -15.008 -9.305 1 51.19 188 LEU B O 1
#

Foldseek 3Di:
DPPPDPDVVVVVVVVCVVVCVVVCVVPVCVVQDDVLNVVLLVLQLVLCCVVVVDNVVSVVLSVLVVVLSVVVSVCVVVVVFDPVLVVLVVVLLVLVLVLLVLLLCLQPDPPPDDLVVSLVSLVVSLVSSCVNCVVPDDVVSNVSSVVNSCVVSDSVSSCCLRPVCPDPNNVSSVVSNVSSVVCSVVRD/DPPPDPDVVVVVVVVCVVVCVVVCVVPVVVVQDDVLNVVLLVLQLVLCCVVVVDNVVSVVLSVLVVVLSVVVSVCVVVVVFDPVLVVLVVVLLVLVLVLLVLLLCLQPPPPPDDLVVSLVSLVVNLVSSCVNCVVPDDVVSNVSSVVNSCVVSDPVSSCCLRPVCPDPNNVSSVVSSVSSVVCSVVRD

Organism: Aphis gossypii (NCBI:txid80765)